Protein AF-A0A962W8U6-F1 (afdb_monomer_lite)

Foldseek 3Di:
DFALAWDWDWDWADDPDFWIFIKIKTKGWDAPLVVQLVVQLCVVCVVVVPDPCSNVVSLVVSCVVPNPVASVVVVVVNHDTDGIDMDMDRAPDPPAFGWIWGQAPQWDADNPDRAGIAHVVRDGAHIFTAARPPPPLEKAWHPKAWWFADDPDLDHPHRHLAYEWDLPDAAVPGRKTKIWMKTWIASADAQFWKFKDKAKDWPRNCRCLVVLLVVLVVVVVVQVVPVHDDDPCPPVVVSNVVSVVSNVDSDLLQDQDFDFDADPVRHGPPVRTDGHHDDPGARQWHRIGHRRDRIDMDIGMGIDHSPPDDAQIWMKMKMWIDTPNHTHGIGIHTYHD

Secondary structure (DSSP, 8-state):
---SS-EEEEEEEEETTTEEEEEEEEEEEEEHHHHHHHHHHHHHHHH-TT-TTHHHHHHHHHHHHH-HHHHHHHHTT-SPEEEEEEEEESSSSTTSPPPEEEPPTT-EE-SSSSSSEE-TTS-EE--EEEE-TT--SS-EEEEEEEEEEETTEEEE-S--SEEE----EEETTEEEEEEEEEEEEES--TTSPEEEEEEEE-TTTTHHHHHHHHHHHHHHHHHHHHTS--TT-HHHHHHHHHHHHHHT-SSTTT----B--B-TTSSB-GGG-BS----SPPPSS-SEE---SSSEEEEEEEEEEGGGS-TT-EEEEEEEEEETTEEEEEEEEEEE-

Radius of gyration: 22.55 Å; chains: 1; bounding box: 58×63×54 Å

Structure (mmCIF, N/CA/C/O backbone):
data_AF-A0A962W8U6-F1
#
_entry.id   AF-A0A962W8U6-F1
#
loop_
_atom_site.group_PDB
_atom_site.id
_atom_site.type_symbol
_atom_site.label_atom_id
_atom_site.label_alt_id
_atom_site.label_comp_id
_atom_site.label_asym_id
_atom_site.label_entity_id
_atom_site.label_seq_id
_atom_site.pdbx_PDB_ins_code
_atom_site.Cartn_x
_atom_site.Cartn_y
_atom_site.Cartn_z
_atom_site.occupancy
_atom_site.B_iso_or_equiv
_atom_site.auth_seq_id
_atom_site.auth_comp_id
_atom_site.auth_asym_id
_atom_site.auth_atom_id
_atom_site.pdbx_PDB_model_num
ATOM 1 N N . GLY A 1 1 ? 8.207 -1.231 -28.731 1.00 60.22 1 GLY A N 1
ATOM 2 C CA . GLY A 1 1 ? 9.097 -0.211 -28.141 1.00 60.22 1 GLY A CA 1
ATOM 3 C C . GLY A 1 1 ? 9.089 -0.411 -26.644 1.00 60.22 1 GLY A C 1
ATOM 4 O O . GLY A 1 1 ? 8.137 -1.026 -26.183 1.00 60.22 1 GLY A O 1
ATOM 5 N N . CYS A 1 2 ? 10.115 0.049 -25.919 1.00 64.75 2 CYS A N 1
ATOM 6 C CA . CYS A 1 2 ? 10.126 -0.084 -24.458 1.00 64.75 2 CYS A CA 1
ATOM 7 C C . CYS A 1 2 ? 8.876 0.579 -23.867 1.00 64.75 2 CYS A C 1
ATOM 9 O O . CYS A 1 2 ? 8.590 1.717 -24.259 1.00 64.75 2 CYS A O 1
ATOM 11 N N . PRO A 1 3 ? 8.124 -0.100 -22.982 1.00 64.25 3 PRO A N 1
ATOM 12 C CA . PRO A 1 3 ? 7.043 0.545 -22.256 1.00 64.25 3 PRO A CA 1
ATOM 13 C C . PRO A 1 3 ? 7.597 1.717 -21.436 1.00 64.25 3 PRO A C 1
ATOM 15 O O . PRO A 1 3 ? 8.734 1.680 -20.964 1.00 64.25 3 PRO A O 1
ATOM 18 N N . ALA A 1 4 ? 6.798 2.778 -21.312 1.00 63.03 4 ALA A N 1
ATOM 19 C CA . ALA A 1 4 ? 7.180 3.986 -20.577 1.00 63.03 4 ALA A CA 1
ATOM 20 C C . ALA A 1 4 ? 7.172 3.784 -19.051 1.00 63.03 4 ALA A C 1
ATOM 22 O O . ALA A 1 4 ? 7.754 4.585 -18.324 1.00 63.03 4 ALA A O 1
ATOM 23 N N . SER A 1 5 ? 6.514 2.723 -18.581 1.00 61.94 5 SER A N 1
ATOM 24 C CA . SER A 1 5 ? 6.373 2.348 -17.178 1.00 61.94 5 SER A CA 1
ATOM 25 C C . SER A 1 5 ? 6.348 0.825 -17.023 1.00 61.94 5 SER A C 1
ATOM 27 O O . SER A 1 5 ? 6.133 0.091 -17.991 1.00 61.94 5 SER A O 1
ATOM 29 N N . CYS A 1 6 ? 6.567 0.333 -15.803 1.00 66.1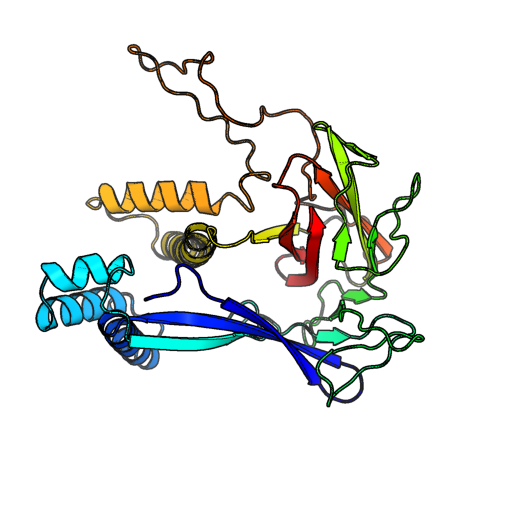9 6 CYS A N 1
ATOM 30 C CA . CYS A 1 6 ? 6.307 -1.069 -15.491 1.00 66.19 6 CYS A CA 1
ATOM 31 C C . CYS A 1 6 ? 4.801 -1.305 -15.336 1.00 66.19 6 CYS A C 1
ATOM 33 O O . CYS A 1 6 ? 4.121 -0.547 -14.642 1.00 66.19 6 CYS A O 1
ATOM 35 N N . ALA A 1 7 ? 4.291 -2.389 -15.915 1.00 68.94 7 ALA A N 1
ATOM 36 C CA . ALA A 1 7 ? 2.958 -2.884 -15.611 1.00 68.94 7 ALA A CA 1
ATOM 37 C C . ALA A 1 7 ? 2.963 -3.545 -14.228 1.00 68.94 7 ALA A C 1
ATOM 39 O O . ALA A 1 7 ? 3.830 -4.366 -13.930 1.00 68.94 7 ALA A O 1
ATOM 40 N N . ILE A 1 8 ? 1.992 -3.205 -13.383 1.00 71.19 8 ILE A N 1
ATOM 41 C CA . ILE A 1 8 ? 1.878 -3.763 -12.035 1.00 71.19 8 ILE A CA 1
ATOM 42 C C . ILE A 1 8 ? 0.691 -4.722 -12.003 1.00 71.19 8 ILE A C 1
ATOM 44 O O . ILE A 1 8 ? -0.436 -4.340 -12.310 1.00 71.19 8 ILE A O 1
ATOM 48 N N . GLY A 1 9 ? 0.951 -5.965 -11.619 1.00 74.12 9 GLY A N 1
ATOM 49 C CA . GLY A 1 9 ? -0.053 -6.967 -11.303 1.00 74.12 9 GLY A CA 1
ATOM 50 C C . GLY A 1 9 ? -0.151 -7.158 -9.796 1.00 74.12 9 GLY A C 1
ATOM 51 O O . GLY A 1 9 ? 0.854 -7.136 -9.088 1.00 74.12 9 GLY A O 1
ATOM 52 N N . VAL A 1 10 ? -1.365 -7.367 -9.298 1.00 82.62 10 VAL A N 1
ATOM 53 C CA . VAL A 1 10 ? -1.582 -7.820 -7.924 1.00 82.62 10 VAL A CA 1
ATOM 54 C C . VAL A 1 10 ? -2.306 -9.145 -7.991 1.00 82.62 10 VAL A C 1
ATOM 56 O O . VAL A 1 10 ? -3.373 -9.244 -8.593 1.00 82.62 10 VAL A O 1
ATOM 59 N N . SER A 1 11 ? -1.730 -10.151 -7.356 1.00 86.94 11 SER A N 1
ATOM 60 C CA . SER A 1 11 ? -2.364 -11.447 -7.171 1.00 86.94 11 SER A CA 1
ATOM 61 C C . SER A 1 11 ? -2.290 -11.849 -5.704 1.00 86.94 11 SER A C 1
ATOM 63 O O . SER A 1 11 ? -1.648 -11.192 -4.875 1.00 86.94 11 SER A O 1
ATOM 65 N N . TYR A 1 12 ? -3.011 -12.909 -5.363 1.00 90.31 12 TYR A N 1
ATOM 66 C CA . TYR A 1 12 ? -2.988 -13.459 -4.022 1.00 90.31 12 TYR A CA 1
ATOM 67 C C . TYR A 1 12 ? -2.840 -14.968 -4.069 1.00 90.31 12 TYR A C 1
ATOM 69 O O . TYR A 1 12 ? -3.420 -15.638 -4.917 1.00 90.31 12 TYR A O 1
ATOM 77 N N . GLU A 1 13 ? -2.119 -15.496 -3.092 1.00 90.75 13 GLU A N 1
ATOM 78 C CA . GLU A 1 13 ? -1.922 -16.925 -2.914 1.00 90.75 13 GLU A CA 1
ATOM 79 C C . GLU A 1 13 ? -2.453 -17.372 -1.555 1.00 90.75 13 GLU A C 1
ATOM 81 O O . GLU A 1 13 ? -2.282 -16.698 -0.537 1.00 90.75 13 GLU A O 1
ATOM 86 N N . CYS A 1 14 ? -3.099 -18.533 -1.511 1.00 91.62 14 CYS A N 1
ATOM 87 C CA . CYS A 1 14 ? -3.584 -19.098 -0.261 1.00 91.62 14 CYS A CA 1
ATOM 88 C C . CYS A 1 14 ? -2.442 -19.598 0.625 1.00 91.62 14 CYS A C 1
ATOM 90 O O . CYS A 1 14 ? -1.763 -20.568 0.304 1.00 91.62 14 CYS A O 1
ATOM 92 N N . MET A 1 15 ? -2.321 -19.007 1.814 1.00 89.50 15 MET A N 1
ATOM 93 C CA . MET A 1 15 ? -1.448 -19.496 2.875 1.00 89.50 15 MET A CA 1
ATOM 94 C C . MET A 1 15 ? -2.264 -20.270 3.911 1.00 89.50 15 MET A C 1
ATOM 96 O O . MET A 1 15 ? -3.077 -19.711 4.654 1.00 89.50 15 MET A O 1
ATOM 100 N N . GLY A 1 16 ? -2.069 -21.588 3.960 1.00 86.19 16 GLY A N 1
ATOM 101 C CA . GLY A 1 16 ? -2.764 -22.459 4.908 1.00 86.19 16 GLY A CA 1
ATOM 102 C C . GLY A 1 16 ? -4.293 -22.366 4.805 1.00 86.19 16 GLY A C 1
ATOM 103 O O . GLY A 1 16 ? -4.856 -22.198 3.721 1.00 86.19 16 GLY A O 1
ATOM 104 N N . ALA A 1 17 ? -4.990 -22.477 5.938 1.00 83.44 17 ALA A N 1
ATOM 105 C CA . ALA A 1 17 ? -6.453 -22.583 5.963 1.00 83.44 17 ALA A CA 1
ATOM 106 C C . ALA A 1 17 ? -7.202 -21.239 5.900 1.00 83.44 17 ALA A C 1
ATOM 108 O O . ALA A 1 17 ? -8.352 -21.218 5.469 1.00 83.44 17 ALA A O 1
ATOM 109 N N . SER A 1 18 ? -6.584 -20.131 6.319 1.00 83.56 18 SER A N 1
ATOM 110 C CA . SER A 1 18 ? -7.309 -18.869 6.549 1.00 83.56 18 SER A CA 1
ATOM 111 C C . SER A 1 18 ? -6.620 -17.611 6.032 1.00 83.56 18 SER A C 1
ATOM 113 O O . SER A 1 18 ? -7.256 -16.560 6.016 1.00 83.56 18 SER A O 1
ATOM 115 N N . GLN A 1 19 ? -5.354 -17.691 5.620 1.00 91.69 19 GLN A N 1
ATOM 116 C CA . GLN A 1 19 ? -4.576 -16.521 5.229 1.00 91.69 19 GLN A CA 1
ATOM 117 C C . GLN A 1 19 ? -4.346 -16.474 3.720 1.00 91.69 19 GLN A C 1
ATOM 119 O O . GLN A 1 19 ? -4.449 -17.472 3.001 1.00 91.69 19 GLN A O 1
ATOM 124 N N . LEU A 1 20 ? -4.070 -15.273 3.248 1.00 92.62 20 LEU A N 1
ATOM 125 C CA . LEU A 1 20 ? -3.690 -14.945 1.891 1.00 92.62 20 LEU A CA 1
ATOM 126 C C . LEU A 1 20 ? -2.348 -14.221 1.943 1.00 92.62 20 LEU A C 1
ATOM 128 O O . LEU A 1 20 ? -2.090 -13.429 2.849 1.00 92.62 20 LEU A O 1
ATOM 132 N N . ARG A 1 21 ? -1.507 -14.490 0.959 1.00 90.19 21 ARG A N 1
ATOM 133 C CA . ARG A 1 21 ? -0.291 -13.744 0.668 1.00 90.19 21 ARG A CA 1
ATOM 134 C C . ARG A 1 21 ? -0.568 -12.847 -0.515 1.00 90.19 21 ARG A C 1
ATOM 136 O O . ARG A 1 21 ? -1.046 -13.343 -1.527 1.00 90.19 21 ARG A O 1
ATOM 143 N N . ARG A 1 22 ? -0.281 -11.556 -0.390 1.00 89.00 22 ARG A N 1
ATOM 144 C CA . ARG A 1 22 ? -0.356 -10.623 -1.513 1.00 89.00 22 ARG A CA 1
ATOM 145 C C . ARG A 1 22 ? 0.958 -10.664 -2.285 1.00 89.00 22 ARG A C 1
ATOM 147 O O . ARG A 1 22 ? 2.019 -10.582 -1.674 1.00 89.00 22 ARG A O 1
ATOM 154 N N . ILE A 1 23 ? 0.869 -10.784 -3.602 1.00 83.31 23 ILE A N 1
ATOM 155 C CA . ILE A 1 23 ? 2.011 -10.793 -4.512 1.00 83.31 23 ILE A CA 1
ATOM 156 C C . ILE A 1 23 ? 1.887 -9.561 -5.405 1.00 83.31 23 ILE A C 1
ATOM 158 O O . ILE A 1 23 ? 0.871 -9.365 -6.074 1.00 83.31 23 ILE A O 1
ATOM 162 N N . GLU A 1 24 ? 2.910 -8.714 -5.386 1.00 79.69 24 GLU A N 1
ATOM 163 C CA . GLU A 1 24 ? 3.055 -7.606 -6.325 1.00 79.69 24 GLU A CA 1
ATOM 164 C C . GLU A 1 24 ? 3.994 -8.016 -7.445 1.00 79.69 24 GLU A C 1
ATOM 166 O O . GLU A 1 24 ? 5.183 -8.210 -7.206 1.00 79.69 24 GLU A O 1
ATOM 171 N N . ALA A 1 25 ? 3.466 -8.124 -8.657 1.00 74.38 25 ALA A N 1
ATOM 172 C CA . ALA A 1 25 ? 4.248 -8.378 -9.851 1.00 74.38 25 ALA A CA 1
ATOM 173 C C . ALA A 1 25 ? 4.540 -7.054 -10.566 1.00 74.38 25 ALA A C 1
ATOM 175 O O . ALA A 1 25 ? 3.615 -6.326 -10.912 1.00 74.38 25 ALA A O 1
ATOM 176 N N . PHE A 1 26 ? 5.805 -6.748 -10.830 1.00 74.62 26 PHE A N 1
ATOM 177 C CA . PHE A 1 26 ? 6.236 -5.605 -11.632 1.00 74.62 26 PHE A CA 1
ATOM 178 C C . PHE A 1 26 ? 6.823 -6.126 -12.934 1.00 74.62 26 PHE A C 1
ATOM 180 O O . PHE A 1 26 ? 7.890 -6.730 -12.931 1.00 74.62 26 PHE A O 1
ATOM 187 N N . THR A 1 27 ? 6.121 -5.908 -14.039 1.00 74.88 27 THR A N 1
ATOM 188 C CA . THR A 1 27 ? 6.573 -6.275 -15.381 1.00 74.88 27 THR A CA 1
ATOM 189 C C . THR A 1 27 ? 7.128 -5.042 -16.073 1.00 74.88 27 THR A C 1
ATOM 191 O O . THR A 1 27 ? 6.381 -4.146 -16.458 1.00 74.88 27 THR A O 1
ATOM 194 N N . CYS A 1 28 ? 8.447 -4.973 -16.187 1.00 75.50 28 CYS A N 1
ATOM 195 C CA . CYS A 1 28 ? 9.172 -3.816 -16.693 1.00 75.50 28 CYS A CA 1
ATOM 196 C C . CYS A 1 28 ? 9.800 -4.119 -18.051 1.00 75.50 28 CYS A C 1
ATOM 198 O O . CYS A 1 28 ? 10.287 -5.226 -18.285 1.00 75.50 28 CYS A O 1
ATOM 200 N N . GLY A 1 29 ? 9.852 -3.115 -18.926 1.00 76.62 29 GLY A N 1
ATOM 201 C CA . GLY A 1 29 ? 10.661 -3.189 -20.137 1.00 76.62 29 GLY A CA 1
ATOM 202 C C . GLY A 1 29 ? 12.148 -3.261 -19.806 1.00 76.62 29 GLY A C 1
ATOM 203 O O . GLY A 1 29 ? 12.627 -2.552 -18.923 1.00 76.62 29 GLY A O 1
ATOM 204 N N . THR A 1 30 ? 12.883 -4.098 -20.529 1.00 78.38 30 THR A N 1
ATOM 205 C CA . THR A 1 30 ? 14.321 -4.274 -20.337 1.00 78.38 30 THR A CA 1
ATOM 206 C C . THR A 1 30 ? 15.122 -3.765 -21.524 1.00 78.38 30 THR A C 1
ATOM 208 O O . THR A 1 30 ? 14.652 -3.704 -22.666 1.00 78.38 30 THR A O 1
ATOM 211 N N . HIS A 1 31 ? 16.373 -3.429 -21.226 1.00 81.25 31 HIS A N 1
ATOM 212 C CA . HIS A 1 31 ? 17.394 -3.085 -22.200 1.00 81.25 31 HIS A CA 1
ATOM 213 C C . HIS A 1 31 ? 18.621 -3.954 -21.955 1.00 81.25 31 HIS A C 1
ATOM 215 O O . HIS A 1 31 ? 19.004 -4.186 -20.807 1.00 81.25 31 HIS A O 1
ATOM 221 N N . HIS A 1 32 ? 19.277 -4.377 -23.031 1.00 80.38 32 HIS A N 1
ATOM 222 C CA . HIS A 1 32 ? 20.347 -5.371 -22.953 1.00 80.38 32 HIS A CA 1
ATOM 223 C C . HIS A 1 32 ? 21.486 -4.954 -22.025 1.00 80.38 32 HIS A C 1
ATOM 225 O O . HIS A 1 32 ? 21.896 -5.736 -21.174 1.00 80.38 32 HIS A O 1
ATOM 231 N N . GLY A 1 33 ? 21.958 -3.712 -22.147 1.00 76.38 33 GLY A N 1
ATOM 232 C CA . GLY A 1 33 ? 23.047 -3.227 -21.304 1.00 76.38 33 GLY A CA 1
ATOM 233 C C . GLY A 1 33 ? 22.661 -2.974 -19.852 1.00 76.38 33 GLY A C 1
ATOM 234 O O . GLY A 1 33 ? 23.527 -3.090 -18.999 1.00 76.38 33 GLY A O 1
ATOM 235 N N . CYS A 1 34 ? 21.390 -2.675 -19.558 1.00 75.00 34 CYS A N 1
ATOM 236 C CA . CYS A 1 34 ? 20.917 -2.594 -18.173 1.00 75.00 34 CYS A CA 1
ATOM 237 C C . CYS A 1 34 ? 20.939 -3.981 -17.530 1.00 75.00 34 CYS A C 1
ATOM 239 O O . CYS A 1 34 ? 21.478 -4.126 -16.448 1.00 75.00 34 CYS A O 1
ATOM 241 N N . ARG A 1 35 ? 20.477 -5.023 -18.236 1.00 78.56 35 ARG A N 1
ATOM 242 C CA . ARG A 1 35 ? 20.542 -6.390 -17.698 1.00 78.56 35 ARG A CA 1
ATOM 243 C C . ARG A 1 35 ? 21.964 -6.860 -17.443 1.00 78.56 35 ARG A C 1
ATOM 245 O O . ARG A 1 35 ? 22.221 -7.452 -16.412 1.00 78.56 35 ARG A O 1
ATOM 252 N N . GLU A 1 36 ? 22.895 -6.594 -18.356 1.00 82.25 36 GLU A N 1
ATOM 253 C CA . GLU A 1 36 ? 24.292 -6.975 -18.119 1.00 82.25 36 GLU A CA 1
ATOM 254 C C . GLU A 1 36 ? 24.933 -6.208 -16.956 1.00 82.25 36 GLU A C 1
ATOM 256 O O . GLU A 1 36 ? 25.816 -6.733 -16.276 1.00 82.25 36 GLU A O 1
ATOM 261 N N . HIS A 1 37 ? 24.508 -4.961 -16.745 1.00 80.31 37 HIS A N 1
ATOM 262 C CA . HIS A 1 37 ? 24.920 -4.156 -15.601 1.00 80.31 37 HIS A CA 1
ATOM 263 C C . HIS A 1 37 ? 24.365 -4.724 -14.292 1.00 80.31 37 HIS A C 1
ATOM 265 O O . HIS A 1 37 ? 25.136 -4.962 -13.364 1.00 80.31 37 HIS A O 1
ATOM 271 N N . ASP A 1 38 ? 23.067 -5.024 -14.266 1.00 77.56 38 ASP A N 1
ATOM 272 C CA . ASP A 1 38 ? 22.379 -5.637 -13.131 1.00 77.56 38 ASP A CA 1
ATOM 273 C C . ASP A 1 38 ? 22.964 -7.028 -12.823 1.00 77.56 38 ASP A C 1
ATOM 275 O O . ASP A 1 38 ? 23.306 -7.308 -11.680 1.00 77.56 38 ASP A O 1
ATOM 279 N N . ASP A 1 39 ? 23.220 -7.864 -13.837 1.00 81.12 39 ASP A N 1
ATOM 280 C CA . ASP A 1 39 ? 23.875 -9.172 -13.684 1.00 81.12 39 ASP A CA 1
ATOM 281 C C . ASP A 1 39 ? 25.280 -9.031 -13.069 1.00 81.12 39 ASP A C 1
ATOM 283 O O . ASP A 1 39 ? 25.710 -9.867 -12.267 1.00 81.12 39 ASP A O 1
ATOM 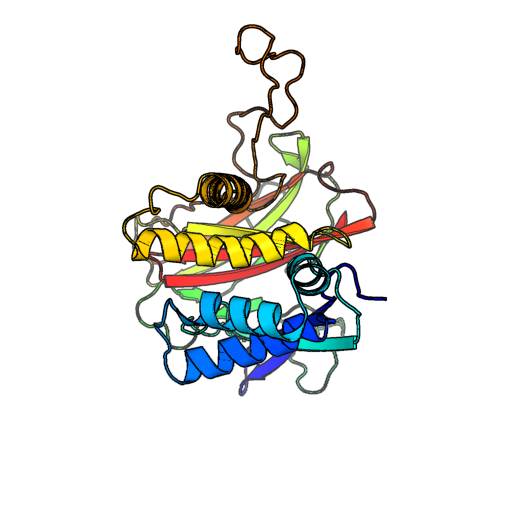287 N N . CYS A 1 40 ? 26.035 -7.993 -13.447 1.00 81.44 40 CYS A N 1
ATOM 288 C CA . CYS A 1 40 ? 27.326 -7.697 -12.828 1.00 81.44 40 CYS A CA 1
ATOM 289 C C . CYS A 1 40 ? 27.156 -7.311 -11.355 1.00 81.44 40 CYS A C 1
ATOM 291 O O . CYS A 1 40 ? 27.876 -7.837 -10.500 1.00 81.44 40 CYS A O 1
ATOM 293 N N . LEU A 1 41 ? 26.201 -6.423 -11.059 1.00 74.12 41 LEU A N 1
ATOM 294 C CA . LEU A 1 41 ? 25.907 -5.959 -9.707 1.00 74.12 41 LEU A CA 1
ATOM 295 C C . LEU A 1 41 ? 25.492 -7.115 -8.805 1.00 74.12 41 LEU A C 1
ATOM 297 O O . LEU A 1 41 ? 26.096 -7.302 -7.748 1.00 74.12 41 LEU A O 1
ATOM 301 N N . ASP A 1 42 ? 24.539 -7.927 -9.252 1.00 74.94 42 ASP A N 1
ATOM 302 C CA . ASP A 1 42 ? 24.041 -9.094 -8.534 1.00 74.94 42 ASP A CA 1
ATOM 303 C C . ASP A 1 42 ? 25.175 -10.076 -8.252 1.00 74.94 42 ASP A C 1
ATOM 305 O O . ASP A 1 42 ? 25.384 -10.472 -7.107 1.00 74.94 42 ASP A O 1
ATOM 309 N N . ASN A 1 43 ? 25.988 -10.420 -9.256 1.00 84.06 43 ASN A N 1
ATOM 310 C CA . ASN A 1 43 ? 27.136 -11.306 -9.053 1.00 84.06 43 ASN A CA 1
ATOM 311 C C . ASN A 1 43 ? 28.177 -10.711 -8.094 1.00 84.06 43 ASN A C 1
ATOM 313 O O . ASN A 1 43 ? 28.763 -11.436 -7.283 1.00 84.06 43 ASN A O 1
ATOM 317 N N . CYS A 1 44 ? 28.430 -9.405 -8.166 1.00 79.38 44 CYS A N 1
ATOM 318 C CA . CYS A 1 44 ? 29.384 -8.744 -7.287 1.00 79.38 44 CYS A CA 1
ATOM 319 C C . CYS A 1 44 ? 28.891 -8.726 -5.835 1.00 79.38 44 CYS A C 1
ATOM 321 O O . CYS A 1 44 ? 29.644 -9.109 -4.933 1.00 79.38 44 CYS A O 1
ATOM 323 N N . LEU A 1 45 ? 27.626 -8.354 -5.617 1.00 76.50 45 LEU A N 1
ATOM 324 C CA . LEU A 1 45 ? 26.991 -8.253 -4.302 1.00 76.50 45 LEU A CA 1
ATOM 325 C C . LEU A 1 45 ? 26.696 -9.624 -3.688 1.00 76.50 45 LEU A C 1
ATOM 327 O O . LEU A 1 45 ? 26.841 -9.784 -2.481 1.00 76.50 45 LEU A O 1
ATOM 331 N N . LEU A 1 46 ? 26.392 -10.648 -4.488 1.00 75.69 46 LEU A N 1
ATOM 332 C CA . LEU A 1 46 ? 26.286 -12.032 -4.006 1.00 75.69 46 LEU A CA 1
ATOM 333 C C . LEU A 1 46 ? 27.579 -12.500 -3.330 1.00 75.69 46 LEU A C 1
ATOM 335 O O . LEU A 1 46 ? 27.538 -13.215 -2.330 1.00 75.69 46 LEU A O 1
ATOM 339 N N . ASN A 1 47 ? 28.729 -12.085 -3.865 1.00 81.56 47 ASN A N 1
ATOM 340 C CA . ASN A 1 47 ? 30.036 -12.429 -3.312 1.00 81.56 47 ASN A CA 1
ATOM 341 C C . ASN A 1 47 ? 30.533 -11.406 -2.275 1.00 81.56 47 ASN A C 1
ATOM 343 O O . ASN A 1 47 ? 31.382 -11.741 -1.450 1.00 81.56 47 ASN A O 1
ATOM 347 N N . ASN A 1 48 ? 30.020 -10.171 -2.310 1.00 80.62 48 ASN A N 1
ATOM 348 C CA . ASN A 1 48 ? 30.457 -9.054 -1.471 1.00 80.62 48 ASN A CA 1
ATOM 349 C C . ASN A 1 48 ? 29.263 -8.151 -1.081 1.00 80.62 48 ASN A C 1
ATOM 351 O O . ASN A 1 48 ? 29.166 -7.023 -1.566 1.00 80.62 48 ASN A O 1
ATOM 355 N N . PRO A 1 49 ? 28.359 -8.605 -0.197 1.00 67.94 49 PRO A N 1
ATOM 356 C CA . PRO A 1 49 ? 27.056 -7.962 0.023 1.00 67.94 49 PRO A CA 1
ATOM 357 C C . PRO A 1 49 ? 27.118 -6.538 0.589 1.00 67.94 49 PRO A C 1
ATOM 359 O O . PRO A 1 49 ? 26.164 -5.782 0.448 1.00 67.94 49 PRO A O 1
ATOM 362 N N . GLU A 1 50 ? 28.240 -6.146 1.194 1.00 75.12 50 GLU A N 1
ATOM 363 C CA . GLU A 1 50 ? 28.459 -4.791 1.724 1.00 75.12 50 GLU A CA 1
ATOM 364 C C . GLU A 1 50 ? 29.428 -3.957 0.862 1.00 75.12 50 GLU A C 1
ATOM 366 O O . GLU A 1 50 ? 29.847 -2.865 1.257 1.00 75.12 50 GLU A O 1
ATOM 371 N N . SER A 1 51 ? 29.831 -4.466 -0.309 1.00 65.19 51 SER A N 1
ATOM 372 C CA . SER A 1 51 ? 30.818 -3.800 -1.158 1.00 65.19 51 SER A CA 1
ATOM 373 C C . SER A 1 51 ? 30.247 -2.548 -1.806 1.00 65.19 51 SER A C 1
ATOM 375 O O . SER A 1 51 ? 29.321 -2.586 -2.615 1.00 65.19 51 SER A O 1
ATOM 377 N N . ARG A 1 52 ? 30.890 -1.421 -1.503 1.00 70.81 52 ARG A N 1
ATOM 378 C CA . ARG A 1 52 ? 30.612 -0.120 -2.125 1.00 70.81 52 ARG A CA 1
ATOM 379 C C . ARG A 1 52 ? 31.248 0.019 -3.510 1.00 70.81 52 ARG A C 1
ATOM 381 O O . ARG A 1 52 ? 30.927 0.963 -4.227 1.00 70.81 52 ARG A O 1
ATOM 388 N N . ASP A 1 53 ? 32.110 -0.923 -3.886 1.00 75.62 53 ASP A N 1
ATOM 389 C CA . ASP A 1 53 ? 32.862 -0.889 -5.140 1.00 75.62 53 ASP A CA 1
ATOM 390 C C . ASP A 1 53 ? 32.147 -1.627 -6.280 1.00 75.62 53 ASP A C 1
ATOM 392 O O . ASP A 1 53 ? 32.528 -1.461 -7.436 1.00 75.62 53 ASP A O 1
ATOM 396 N N . CYS A 1 54 ? 31.096 -2.406 -5.990 1.00 66.06 54 CYS A N 1
ATOM 397 C CA . CYS A 1 54 ? 30.364 -3.149 -7.019 1.00 66.06 54 CYS A CA 1
ATOM 398 C C . CYS A 1 54 ? 29.757 -2.224 -8.081 1.00 66.06 54 CYS A C 1
ATOM 400 O O . CYS A 1 54 ? 29.928 -2.461 -9.273 1.00 66.06 54 CYS A O 1
ATOM 402 N N . GLN A 1 55 ? 29.129 -1.124 -7.656 1.00 72.88 55 GLN A N 1
ATOM 403 C CA . GLN A 1 55 ? 28.530 -0.144 -8.563 1.00 72.88 55 GLN A CA 1
ATOM 404 C C . GLN A 1 55 ? 29.540 0.459 -9.555 1.00 72.88 55 GLN A C 1
ATOM 406 O O . GLN A 1 55 ? 29.367 0.256 -10.758 1.00 72.88 55 GLN A O 1
ATOM 411 N N . PRO A 1 56 ? 30.625 1.131 -9.114 1.00 67.44 56 PRO A N 1
ATOM 412 C CA . PRO A 1 56 ? 31.577 1.725 -10.048 1.00 67.44 56 PRO A CA 1
ATOM 413 C C . PRO A 1 56 ? 32.309 0.686 -10.910 1.00 67.44 56 PRO A C 1
ATOM 415 O O . PRO A 1 56 ? 32.684 0.996 -12.039 1.00 67.44 56 PRO A O 1
ATOM 418 N N . GLN A 1 57 ? 32.509 -0.545 -10.421 1.00 73.38 57 GLN A N 1
ATOM 419 C CA . GLN A 1 57 ? 33.102 -1.624 -11.219 1.00 73.38 57 GLN A CA 1
ATOM 420 C C . GLN A 1 57 ? 32.189 -2.049 -12.373 1.00 73.38 57 GLN A C 1
ATOM 422 O O . GLN A 1 57 ? 32.652 -2.165 -13.509 1.00 73.38 57 GLN A O 1
ATOM 427 N N . CYS A 1 58 ? 30.897 -2.233 -12.104 1.00 72.56 58 CYS A N 1
ATOM 428 C CA . CYS A 1 58 ? 29.925 -2.604 -13.127 1.00 72.56 58 CYS A CA 1
ATOM 429 C C . CYS A 1 58 ? 29.660 -1.454 -14.107 1.00 72.56 58 CYS A C 1
ATOM 431 O O . CYS A 1 58 ? 29.604 -1.687 -15.317 1.00 72.56 58 CYS A O 1
ATOM 433 N N . ASP A 1 59 ? 29.610 -0.206 -13.625 1.00 71.75 59 ASP A N 1
ATOM 434 C CA . ASP A 1 59 ? 29.556 0.984 -14.485 1.00 71.75 59 ASP A CA 1
ATOM 435 C C . ASP A 1 59 ? 30.749 1.003 -15.457 1.00 71.75 59 ASP A C 1
ATOM 437 O O . ASP A 1 59 ? 30.578 1.155 -16.669 1.00 71.75 59 ASP A O 1
ATOM 441 N N . ALA A 1 60 ? 31.968 0.788 -14.945 1.00 73.56 60 ALA A N 1
ATOM 442 C CA . ALA A 1 60 ? 33.183 0.749 -15.754 1.00 73.56 60 ALA A CA 1
ATOM 443 C C . ALA A 1 60 ? 33.175 -0.401 -16.773 1.00 73.56 60 ALA A C 1
ATOM 445 O O . ALA A 1 60 ? 33.592 -0.202 -17.913 1.00 73.56 60 ALA A O 1
ATOM 44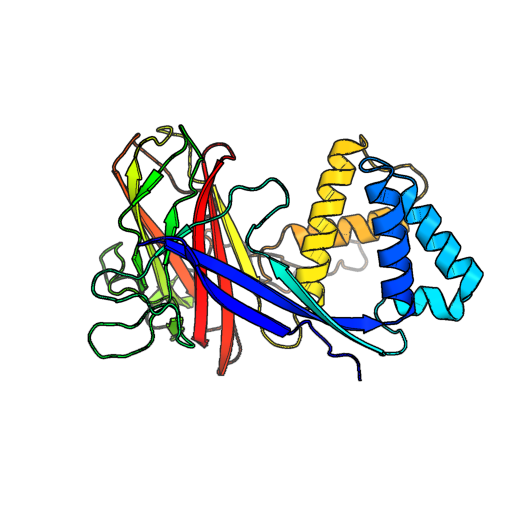6 N N . GLN A 1 61 ? 32.667 -1.579 -16.403 1.00 78.00 61 GLN A N 1
ATOM 447 C CA . GLN A 1 61 ? 32.570 -2.728 -17.304 1.00 78.00 61 GLN A CA 1
ATOM 448 C C . GLN A 1 61 ? 31.622 -2.459 -18.481 1.00 78.00 61 GLN A C 1
ATOM 450 O O . GLN A 1 61 ? 31.946 -2.776 -19.628 1.00 78.00 61 GLN A O 1
ATOM 455 N N . VAL A 1 62 ? 30.465 -1.847 -18.222 1.00 74.00 62 VAL A N 1
ATOM 456 C CA . VAL A 1 62 ? 29.513 -1.462 -19.276 1.00 74.00 62 VAL A CA 1
ATOM 457 C C . VAL A 1 62 ? 30.114 -0.384 -20.176 1.00 74.00 62 VAL A C 1
ATOM 459 O O . VAL A 1 62 ? 29.994 -0.464 -21.402 1.00 74.00 62 VAL A O 1
ATOM 462 N N . MET A 1 63 ? 30.805 0.596 -19.589 1.00 74.38 63 MET A N 1
ATOM 463 C CA . MET A 1 63 ? 31.492 1.657 -20.331 1.00 74.38 63 MET A CA 1
ATOM 464 C C . MET A 1 63 ? 32.609 1.113 -21.227 1.00 74.38 63 MET A C 1
ATOM 466 O O . MET A 1 63 ? 32.702 1.528 -22.381 1.00 74.38 63 MET A O 1
ATOM 470 N N . ASP A 1 64 ? 33.415 0.166 -20.741 1.00 76.69 64 ASP A N 1
ATOM 471 C CA . ASP A 1 64 ? 34.477 -0.488 -21.518 1.00 76.69 64 ASP A CA 1
ATOM 472 C C . ASP A 1 64 ? 33.900 -1.317 -22.676 1.00 76.69 64 ASP A C 1
ATOM 474 O O . ASP A 1 64 ? 34.364 -1.238 -23.815 1.00 76.69 64 ASP A O 1
ATOM 478 N N . LYS A 1 65 ? 32.815 -2.057 -22.418 1.00 84.12 65 LYS A N 1
ATOM 479 C CA . LYS A 1 65 ? 32.201 -2.945 -23.411 1.00 84.12 65 LYS A CA 1
ATOM 480 C C . LYS A 1 65 ? 31.447 -2.203 -24.515 1.00 84.12 65 LYS A C 1
ATOM 482 O O . LYS A 1 65 ? 31.500 -2.611 -25.678 1.00 84.12 65 LYS A O 1
ATOM 487 N N . TYR A 1 66 ? 30.711 -1.146 -24.173 1.00 79.75 66 TYR A N 1
ATOM 488 C CA . TYR A 1 66 ? 29.775 -0.492 -25.097 1.00 79.75 66 TYR A CA 1
ATOM 489 C C . TYR A 1 66 ? 30.179 0.922 -25.512 1.00 79.75 66 TYR A C 1
ATOM 491 O O . TYR A 1 66 ? 29.667 1.425 -26.519 1.00 79.75 66 TYR A O 1
ATOM 499 N N . GLY A 1 67 ? 31.105 1.542 -24.783 1.00 76.12 67 GLY A N 1
ATOM 500 C CA . GLY A 1 67 ? 31.487 2.935 -24.954 1.00 76.12 67 GLY A CA 1
ATOM 501 C C . GLY A 1 67 ? 30.477 3.913 -24.347 1.00 76.12 67 GLY A C 1
ATOM 502 O O . GLY A 1 67 ? 29.292 3.611 -24.179 1.00 76.12 67 GLY A O 1
ATOM 503 N N . PHE A 1 68 ? 30.960 5.126 -24.071 1.00 70.56 68 PHE A N 1
ATOM 504 C CA . PHE A 1 68 ? 30.195 6.217 -23.455 1.00 70.56 68 PHE A CA 1
ATOM 505 C C . PHE A 1 68 ? 28.875 6.513 -24.189 1.00 70.56 68 PHE A C 1
ATOM 507 O O . PHE A 1 68 ? 27.813 6.568 -23.573 1.00 70.56 68 PHE A O 1
ATOM 514 N N . ASP A 1 69 ? 28.925 6.612 -25.523 1.00 71.25 69 ASP A N 1
ATOM 515 C CA . ASP A 1 69 ? 27.779 6.986 -26.366 1.00 71.25 69 ASP A CA 1
ATOM 516 C C . ASP A 1 69 ? 26.592 6.022 -26.259 1.00 71.25 69 ASP A C 1
ATOM 518 O O . ASP A 1 69 ? 25.453 6.404 -26.530 1.00 71.25 69 ASP A O 1
ATOM 522 N N . LYS A 1 70 ? 26.847 4.765 -25.883 1.00 70.88 70 LYS A N 1
ATOM 523 C CA . LYS A 1 70 ? 25.804 3.755 -25.688 1.00 70.88 70 LYS A CA 1
ATOM 524 C C . LYS A 1 70 ? 25.452 3.599 -24.217 1.00 70.88 70 LYS A C 1
ATOM 526 O O . LYS A 1 70 ? 24.274 3.589 -23.892 1.00 70.88 70 LYS A O 1
ATOM 531 N N . ALA A 1 71 ? 26.443 3.540 -23.333 1.00 64.50 71 ALA A N 1
ATOM 532 C CA . ALA A 1 71 ? 26.221 3.321 -21.910 1.00 64.50 71 ALA A CA 1
ATOM 533 C C . ALA A 1 71 ? 25.441 4.471 -21.241 1.00 64.50 71 ALA A C 1
ATOM 535 O O . ALA A 1 71 ? 24.496 4.217 -20.497 1.00 64.50 71 ALA A O 1
ATOM 536 N N . THR A 1 72 ? 25.752 5.736 -21.550 1.00 64.00 72 THR A N 1
ATOM 537 C CA . THR A 1 72 ? 25.093 6.886 -20.904 1.00 64.00 72 THR A CA 1
ATOM 538 C C . THR A 1 72 ? 23.591 6.985 -21.214 1.00 64.00 72 THR A C 1
ATOM 540 O O . THR A 1 72 ? 22.808 7.156 -20.279 1.00 64.00 72 THR A O 1
ATOM 543 N N . PRO A 1 73 ? 23.120 6.837 -22.469 1.00 61.19 73 PRO A N 1
ATOM 544 C CA . PRO A 1 73 ? 21.684 6.756 -22.734 1.00 61.19 73 PRO A CA 1
ATOM 545 C C . PRO A 1 73 ? 21.001 5.560 -22.062 1.00 61.19 73 PRO A C 1
ATOM 547 O O . PRO A 1 73 ? 19.831 5.661 -21.700 1.00 61.19 73 PRO A O 1
ATOM 550 N N . TRP A 1 74 ? 21.700 4.436 -21.890 1.00 66.62 74 TRP A N 1
ATOM 551 C CA . TRP A 1 74 ? 21.130 3.227 -21.288 1.00 66.62 74 TRP A CA 1
ATOM 552 C C . TRP A 1 74 ? 20.893 3.391 -19.788 1.00 66.62 74 TRP A C 1
ATOM 554 O O . TRP A 1 74 ? 19.835 2.986 -19.318 1.00 66.62 74 TRP A O 1
ATOM 564 N N . LEU A 1 75 ? 21.782 4.097 -19.077 1.00 55.38 75 LEU A N 1
ATOM 565 C CA . LEU A 1 75 ? 21.555 4.527 -17.686 1.00 55.38 75 LEU A CA 1
ATOM 566 C C . LEU A 1 75 ? 20.270 5.354 -17.525 1.00 55.38 75 LEU A C 1
ATOM 568 O O . LEU A 1 75 ? 19.653 5.358 -16.468 1.00 55.38 75 LEU A O 1
ATOM 572 N N . LEU A 1 76 ? 19.852 6.046 -18.587 1.00 59.94 76 LEU A N 1
ATOM 573 C CA . LEU A 1 76 ? 18.619 6.835 -18.629 1.00 59.94 76 LEU A CA 1
ATOM 574 C C . LEU A 1 76 ? 17.435 6.060 -19.234 1.00 59.94 76 LEU A C 1
ATOM 576 O O . LEU A 1 76 ? 16.449 6.675 -19.640 1.00 59.94 76 LEU A O 1
ATOM 580 N N . GLY A 1 77 ? 17.543 4.734 -19.368 1.00 63.41 77 GLY A N 1
ATOM 581 C CA . GLY A 1 77 ? 16.489 3.875 -19.912 1.00 63.41 77 GLY A CA 1
ATOM 582 C C . GLY A 1 77 ? 16.251 4.030 -21.418 1.00 63.41 77 GLY A C 1
ATOM 583 O O . GLY A 1 77 ? 15.193 3.657 -21.911 1.00 63.41 77 GLY A O 1
ATOM 584 N N . LYS A 1 78 ? 17.205 4.589 -22.175 1.00 69.25 78 LYS A N 1
ATOM 585 C CA . LYS A 1 78 ? 17.091 4.820 -23.633 1.00 69.25 78 LYS A CA 1
ATOM 586 C C . LYS A 1 78 ? 17.852 3.785 -24.462 1.00 69.25 78 LYS A C 1
ATOM 588 O O . LYS A 1 78 ? 18.322 4.086 -25.562 1.00 69.25 78 LYS A O 1
ATOM 593 N N . GLY A 1 79 ? 18.044 2.588 -23.916 1.00 73.00 79 GLY A N 1
ATOM 594 C CA . GLY A 1 79 ? 18.725 1.509 -24.618 1.00 73.00 79 GLY A CA 1
ATOM 595 C C . GLY A 1 79 ? 17.880 0.827 -25.684 1.00 73.00 79 GLY A C 1
ATOM 596 O O . GLY A 1 79 ? 16.698 1.125 -25.845 1.00 73.00 79 GLY A O 1
ATOM 597 N N . PRO A 1 80 ? 18.474 -0.089 -26.465 1.00 80.94 80 PRO A N 1
ATOM 598 C CA . PRO A 1 80 ? 17.704 -0.941 -27.352 1.00 80.94 80 PRO A CA 1
ATOM 599 C C . PRO A 1 80 ? 16.822 -1.864 -26.509 1.00 80.94 80 PRO A C 1
ATOM 601 O O . PRO A 1 80 ? 17.325 -2.669 -25.723 1.00 80.94 80 PRO A O 1
ATOM 604 N N . TYR A 1 81 ? 15.509 -1.698 -26.655 1.00 83.81 81 TYR A N 1
ATOM 605 C CA . TYR A 1 81 ? 14.516 -2.542 -26.001 1.00 83.81 81 TYR A CA 1
ATOM 606 C C . TYR A 1 81 ? 14.663 -3.984 -26.471 1.00 83.81 81 TYR A C 1
ATOM 608 O O . TYR A 1 81 ? 14.744 -4.230 -27.678 1.00 83.81 81 TYR A O 1
ATOM 616 N N . ASP A 1 82 ? 14.668 -4.923 -25.536 1.00 84.81 82 ASP A N 1
ATOM 617 C CA . ASP A 1 82 ? 14.943 -6.324 -25.844 1.00 84.81 82 ASP A CA 1
ATOM 618 C C . ASP A 1 82 ? 14.039 -7.330 -25.121 1.00 84.81 82 ASP A C 1
ATOM 620 O O . ASP A 1 82 ? 14.233 -8.536 -25.281 1.00 84.81 82 ASP A O 1
ATOM 624 N N . GLY A 1 83 ? 13.043 -6.858 -24.370 1.00 85.50 83 GLY A N 1
ATOM 625 C CA . GLY A 1 83 ? 12.043 -7.714 -23.742 1.00 85.50 83 GLY A CA 1
ATOM 626 C C . GLY A 1 83 ? 11.402 -7.096 -22.510 1.00 85.50 83 GLY A C 1
ATOM 627 O O . GLY A 1 83 ? 11.536 -5.905 -22.244 1.00 85.50 83 GLY A O 1
ATOM 628 N N . GLU A 1 84 ? 10.694 -7.932 -21.762 1.00 85.00 84 GLU A N 1
ATOM 629 C CA . GLU A 1 84 ? 10.130 -7.591 -20.460 1.00 85.00 84 GLU A CA 1
ATOM 630 C C . GLU A 1 84 ? 10.619 -8.601 -19.425 1.00 85.00 84 GLU A C 1
ATOM 632 O O . GLU A 1 84 ? 10.874 -9.764 -19.750 1.00 85.00 84 GLU A O 1
ATOM 637 N N . ILE A 1 85 ? 10.749 -8.151 -18.183 1.00 76.06 85 ILE A N 1
ATOM 638 C CA . ILE A 1 85 ? 11.040 -8.994 -17.025 1.00 76.06 85 ILE A CA 1
ATOM 639 C C . ILE A 1 85 ? 9.992 -8.730 -15.951 1.00 76.06 85 ILE A C 1
ATOM 641 O O . ILE A 1 85 ? 9.563 -7.590 -15.774 1.00 76.06 85 ILE A O 1
ATOM 645 N N . THR A 1 86 ? 9.590 -9.781 -15.242 1.00 77.25 86 THR A N 1
ATOM 646 C CA . THR A 1 86 ? 8.632 -9.691 -14.141 1.00 77.25 86 THR A CA 1
ATOM 647 C C . THR A 1 86 ? 9.334 -9.970 -12.820 1.00 77.25 86 THR A C 1
ATOM 649 O O . THR A 1 86 ? 9.955 -11.018 -12.655 1.00 77.25 86 THR A O 1
ATOM 652 N N . PHE A 1 87 ? 9.201 -9.042 -11.876 1.00 73.81 87 PHE A N 1
ATOM 653 C CA . PHE A 1 87 ? 9.659 -9.187 -10.498 1.00 73.81 87 PHE A CA 1
ATOM 654 C C . PHE A 1 87 ? 8.461 -9.354 -9.576 1.00 73.81 87 PHE A C 1
ATOM 656 O O . PHE A 1 87 ? 7.543 -8.539 -9.614 1.00 73.81 87 PHE A O 1
ATOM 663 N N . GLU A 1 88 ? 8.473 -10.383 -8.736 1.00 74.69 88 GLU A N 1
ATOM 664 C CA . GLU A 1 88 ? 7.399 -10.642 -7.781 1.00 74.69 88 GLU A CA 1
ATOM 665 C C . GLU A 1 88 ? 7.874 -10.387 -6.352 1.00 74.69 88 GLU A C 1
ATOM 667 O O . GLU A 1 88 ? 8.874 -10.948 -5.901 1.00 74.69 88 GLU A O 1
ATOM 672 N N . TYR A 1 89 ? 7.128 -9.560 -5.623 1.00 75.00 89 TYR A N 1
ATOM 673 C CA . TYR A 1 89 ? 7.416 -9.219 -4.235 1.00 75.00 89 TYR A CA 1
ATOM 674 C C . TYR A 1 89 ? 6.240 -9.579 -3.340 1.00 75.00 89 TYR A C 1
ATOM 676 O O . TYR A 1 89 ? 5.093 -9.219 -3.604 1.00 75.00 89 TYR A O 1
ATOM 684 N N . THR A 1 90 ? 6.543 -10.250 -2.232 1.00 75.19 90 THR A N 1
ATOM 685 C CA . THR A 1 90 ? 5.570 -10.558 -1.170 1.00 75.19 90 THR A CA 1
ATOM 686 C C . THR A 1 90 ? 5.853 -9.785 0.115 1.00 75.19 90 THR A C 1
ATOM 688 O O . THR A 1 90 ? 5.060 -9.796 1.053 1.00 75.19 90 THR A O 1
ATOM 691 N N . ARG A 1 91 ? 6.990 -9.082 0.157 1.00 67.50 91 ARG A N 1
ATOM 692 C CA . ARG A 1 91 ? 7.480 -8.290 1.287 1.00 67.50 91 ARG A CA 1
ATOM 693 C C . ARG A 1 91 ? 7.815 -6.887 0.814 1.00 67.50 91 ARG A C 1
ATOM 695 O O . ARG A 1 91 ? 8.225 -6.699 -0.325 1.00 67.50 91 ARG A O 1
ATOM 702 N N . GLN A 1 92 ? 7.697 -5.922 1.718 1.00 63.09 92 GLN A N 1
ATOM 703 C CA . GLN A 1 92 ? 8.058 -4.530 1.434 1.00 63.09 92 GLN A CA 1
ATOM 704 C C . GLN A 1 92 ? 9.574 -4.294 1.426 1.00 63.09 92 GLN A C 1
ATOM 706 O O . GLN A 1 92 ? 10.041 -3.360 0.787 1.00 63.09 92 GLN A O 1
ATOM 711 N N . ALA A 1 93 ? 10.337 -5.127 2.138 1.00 63.69 93 ALA A N 1
ATOM 712 C CA . ALA A 1 93 ? 11.791 -5.045 2.213 1.00 63.69 93 ALA A CA 1
ATOM 713 C C . ALA A 1 93 ? 12.394 -6.452 2.383 1.00 63.69 93 ALA A C 1
ATOM 715 O O . ALA A 1 93 ? 11.720 -7.326 2.941 1.00 63.69 93 ALA A O 1
ATOM 716 N N . PRO A 1 94 ? 13.661 -6.683 1.983 1.00 58.41 94 PRO A N 1
ATOM 717 C CA . PRO A 1 94 ? 14.295 -8.005 2.039 1.00 58.41 94 PRO A CA 1
ATOM 718 C C . PRO A 1 94 ? 14.235 -8.681 3.421 1.00 58.41 94 PRO A C 1
ATOM 720 O O . PRO A 1 94 ? 13.942 -9.874 3.523 1.00 58.41 94 PRO A O 1
ATOM 723 N N . ALA A 1 95 ? 14.447 -7.908 4.490 1.00 70.06 95 ALA A N 1
ATOM 724 C CA . ALA A 1 95 ? 14.379 -8.370 5.881 1.00 70.06 95 ALA A CA 1
ATOM 725 C C . ALA A 1 95 ? 13.050 -8.026 6.585 1.00 70.06 95 ALA A C 1
ATOM 727 O O . ALA A 1 95 ? 12.888 -8.307 7.773 1.00 70.06 95 ALA A O 1
ATOM 728 N N . GLY A 1 96 ? 12.107 -7.400 5.875 1.00 71.94 96 GLY A N 1
ATOM 729 C CA . GLY A 1 96 ? 10.820 -7.001 6.436 1.00 71.94 96 GLY A CA 1
ATOM 730 C C . GLY A 1 96 ? 9.924 -8.210 6.728 1.00 71.94 96 GLY A C 1
ATOM 731 O O . GLY A 1 96 ? 10.012 -9.224 6.026 1.00 71.94 96 GLY A O 1
ATOM 732 N N . PRO A 1 97 ? 9.045 -8.131 7.744 1.00 82.38 97 PRO A N 1
ATOM 733 C CA . PRO A 1 97 ? 8.067 -9.180 7.974 1.00 82.38 97 PRO A CA 1
ATOM 734 C C . PRO A 1 97 ? 7.079 -9.245 6.809 1.00 82.38 97 PRO A C 1
ATOM 736 O O . PRO A 1 97 ? 6.718 -8.235 6.201 1.00 82.38 97 PRO A O 1
ATOM 739 N N . GLU A 1 98 ? 6.631 -10.457 6.515 1.00 86.81 98 GLU A N 1
ATOM 740 C CA . GLU A 1 98 ? 5.671 -10.708 5.450 1.00 86.81 98 GLU A CA 1
ATOM 741 C C . GLU A 1 98 ? 4.244 -10.463 5.965 1.00 86.81 98 GLU A C 1
ATOM 743 O O . GLU A 1 98 ? 3.859 -11.045 6.981 1.00 86.81 98 GLU A O 1
ATOM 748 N N . PRO A 1 99 ? 3.461 -9.590 5.318 1.00 90.31 99 PRO A N 1
ATOM 749 C CA . PRO A 1 99 ? 2.078 -9.331 5.690 1.00 90.31 99 PRO A CA 1
ATOM 750 C C . PRO A 1 99 ? 1.177 -10.512 5.316 1.00 90.31 99 PRO A C 1
ATOM 752 O O . PRO A 1 99 ? 1.246 -11.061 4.215 1.00 90.31 99 PRO A O 1
ATOM 755 N N . ALA A 1 100 ? 0.275 -10.869 6.223 1.00 92.25 100 ALA A N 1
ATOM 756 C CA . ALA A 1 100 ? -0.816 -11.790 5.959 1.00 92.25 100 ALA A CA 1
ATOM 757 C C . ALA A 1 100 ? -2.113 -11.020 5.711 1.00 92.25 100 ALA A C 1
ATOM 759 O O . ALA A 1 100 ? -2.428 -10.035 6.383 1.00 92.25 100 ALA A O 1
ATOM 760 N N . TYR A 1 101 ? -2.891 -11.525 4.763 1.00 94.12 101 TYR A N 1
ATOM 761 C CA . TYR A 1 101 ? -4.185 -10.997 4.367 1.00 94.12 101 TYR A CA 1
ATOM 762 C C . TYR A 1 101 ? -5.284 -12.014 4.662 1.00 94.12 101 TYR A C 1
ATOM 764 O O . TYR A 1 101 ? -5.035 -13.212 4.807 1.00 94.12 101 TYR A O 1
ATOM 772 N N . ARG A 1 102 ? -6.527 -11.548 4.712 1.00 93.56 102 ARG A N 1
ATOM 773 C CA . ARG A 1 102 ? -7.718 -12.389 4.833 1.00 93.56 102 ARG A CA 1
ATOM 774 C C . ARG A 1 102 ? -8.859 -11.833 3.999 1.00 93.56 102 ARG A C 1
ATOM 776 O O . ARG A 1 102 ? -8.885 -10.651 3.660 1.00 93.56 102 ARG A O 1
ATOM 783 N N . CYS A 1 103 ? -9.855 -12.670 3.743 1.00 92.69 103 CYS A N 1
ATOM 784 C CA . CYS A 1 103 ? -11.107 -12.178 3.193 1.00 92.69 103 CYS A CA 1
ATOM 785 C C . CYS A 1 103 ? -11.899 -11.379 4.241 1.00 92.69 103 CYS A C 1
ATOM 787 O O . CYS A 1 103 ? -11.866 -11.714 5.436 1.00 92.69 103 CYS A O 1
ATOM 789 N N . PRO A 1 104 ? -12.623 -10.326 3.822 1.00 90.00 104 PRO A N 1
ATOM 790 C CA . PRO A 1 104 ? -13.526 -9.608 4.707 1.00 90.00 104 PRO A CA 1
ATOM 791 C C . PRO A 1 104 ? -14.596 -10.516 5.328 1.00 90.00 104 PRO A C 1
ATOM 793 O O . PRO A 1 104 ? -14.930 -11.560 4.759 1.00 90.00 104 PRO A O 1
ATOM 796 N N . PRO A 1 105 ? -15.178 -10.129 6.479 1.00 87.50 105 PRO A N 1
ATOM 797 C CA . PRO A 1 105 ? -16.262 -10.889 7.094 1.00 87.50 105 PRO A CA 1
ATOM 798 C C . PRO A 1 105 ? -17.410 -11.155 6.108 1.00 87.50 105 PRO A C 1
ATOM 800 O O . PRO A 1 105 ? -17.821 -10.266 5.368 1.00 87.50 105 PRO A O 1
ATOM 803 N N . GLY A 1 106 ? -17.918 -12.390 6.090 1.00 88.25 106 GLY A N 1
ATOM 804 C CA . GLY A 1 106 ? -18.979 -12.817 5.167 1.00 88.25 106 GLY A CA 1
ATOM 805 C C . GLY A 1 106 ? -18.507 -13.166 3.750 1.00 88.25 106 GLY A C 1
ATOM 806 O O . GLY A 1 106 ? -19.312 -13.650 2.959 1.00 88.25 106 GLY A O 1
ATOM 807 N N . SER A 1 107 ? -17.223 -12.973 3.436 1.00 92.06 107 SER A N 1
ATOM 808 C CA . SER A 1 107 ? -16.620 -13.392 2.167 1.00 92.06 107 SER A CA 1
ATOM 809 C C . SER A 1 107 ? -15.901 -14.735 2.306 1.00 92.06 107 SER A C 1
ATOM 811 O O . SER A 1 107 ? -15.416 -15.094 3.379 1.00 92.06 107 SER A O 1
ATOM 813 N N . SER A 1 108 ? -15.817 -15.475 1.204 1.00 91.75 108 SER A N 1
ATOM 814 C CA . SER A 1 108 ? -15.116 -16.756 1.100 1.00 91.75 108 SER A CA 1
ATOM 815 C C . SER A 1 108 ? -13.864 -16.617 0.244 1.00 91.75 108 SER A C 1
ATOM 817 O O . SER A 1 108 ? -13.871 -15.933 -0.777 1.00 91.75 108 SER A O 1
ATOM 819 N N . ARG A 1 109 ? -12.793 -17.293 0.655 1.00 92.31 109 ARG A N 1
ATOM 820 C CA . ARG A 1 109 ? -11.519 -17.337 -0.068 1.00 92.31 109 ARG A CA 1
ATOM 821 C C . ARG A 1 109 ? -11.623 -18.234 -1.301 1.00 92.31 109 ARG A C 1
ATOM 823 O O . ARG A 1 109 ? -12.178 -19.325 -1.197 1.00 92.31 109 ARG A O 1
ATOM 830 N N . GLN A 1 110 ? -11.042 -17.811 -2.420 1.00 90.25 110 GLN A N 1
ATOM 831 C CA . GLN A 1 110 ? -10.902 -18.631 -3.626 1.00 90.25 110 GLN A CA 1
ATOM 832 C C . GLN A 1 110 ? -9.416 -18.899 -3.869 1.00 90.25 110 GLN A C 1
ATOM 834 O O . GLN A 1 110 ? -8.660 -17.981 -4.153 1.00 90.25 110 GLN A O 1
ATOM 839 N N . CYS A 1 111 ? -8.985 -20.152 -3.719 1.00 84.06 111 CYS A N 1
ATOM 840 C CA . CYS A 1 111 ? -7.576 -20.522 -3.916 1.00 84.06 111 CYS A CA 1
ATOM 841 C C . CYS A 1 111 ? -7.240 -20.924 -5.355 1.00 84.06 111 CYS A C 1
ATOM 843 O O . CYS A 1 111 ? -6.070 -21.003 -5.702 1.00 84.06 111 CYS A O 1
ATOM 845 N N . GLU A 1 112 ? -8.259 -21.195 -6.168 1.00 79.19 112 GLU A N 1
ATOM 846 C CA . GLU A 1 112 ? -8.123 -21.654 -7.558 1.00 79.19 112 GLU A CA 1
ATOM 847 C C . GLU A 1 112 ? -8.790 -20.682 -8.547 1.00 79.19 112 GLU A C 1
ATOM 849 O O . GLU A 1 112 ? -8.946 -21.003 -9.721 1.00 79.19 112 GLU A O 1
ATOM 854 N N . GLY A 1 113 ? -9.240 -19.516 -8.069 1.00 70.62 113 GLY A N 1
ATOM 855 C CA . GLY A 1 113 ? -9.948 -18.519 -8.870 1.00 70.62 113 GLY A CA 1
ATOM 856 C C . GLY A 1 113 ? -9.105 -17.277 -9.147 1.00 70.62 113 GLY A C 1
ATOM 857 O O . GLY A 1 113 ? -8.137 -17.005 -8.443 1.00 70.62 113 GLY A O 1
ATOM 858 N N . ASP A 1 114 ? -9.534 -16.486 -10.132 1.00 75.94 114 ASP A N 1
ATOM 859 C CA . ASP A 1 114 ? -8.853 -15.249 -10.553 1.00 75.94 114 ASP A CA 1
ATOM 860 C C . ASP A 1 114 ? -8.942 -14.110 -9.521 1.00 75.94 114 ASP A C 1
ATOM 862 O O . ASP A 1 114 ? -8.268 -13.089 -9.647 1.00 75.94 114 ASP A O 1
ATOM 866 N N . VAL A 1 115 ? -9.797 -14.258 -8.504 1.00 85.44 115 VAL A N 1
ATOM 867 C CA . VAL A 1 115 ? -10.040 -13.250 -7.464 1.00 85.44 115 VAL A CA 1
ATOM 868 C C . VAL A 1 115 ? -9.795 -13.846 -6.081 1.00 85.44 115 VAL A C 1
ATOM 870 O O . VAL A 1 115 ? -10.218 -14.971 -5.833 1.00 85.44 115 VAL A O 1
ATOM 873 N N . PRO A 1 116 ? -9.166 -13.114 -5.144 1.00 86.94 116 PRO A N 1
ATOM 874 C CA . PRO A 1 116 ? -8.772 -13.666 -3.844 1.00 86.94 116 PRO A CA 1
ATOM 875 C C . PRO A 1 116 ? -9.963 -14.054 -2.965 1.00 86.94 116 PRO A C 1
ATOM 877 O O . PRO A 1 116 ? -9.926 -15.043 -2.223 1.00 86.94 116 PRO A O 1
ATOM 880 N N . CYS A 1 117 ? -11.014 -13.238 -3.020 1.00 91.88 117 CYS A N 1
ATOM 881 C CA . CYS A 1 117 ? -12.172 -13.338 -2.155 1.00 91.88 117 CYS A CA 1
ATOM 882 C C . CYS A 1 117 ? -13.450 -13.089 -2.943 1.00 91.88 117 CYS A C 1
ATOM 884 O O . CYS A 1 117 ? -13.509 -12.258 -3.848 1.00 91.88 117 CYS A O 1
ATOM 886 N N . VAL A 1 118 ? -14.494 -13.811 -2.555 1.00 92.50 118 VAL A N 1
ATOM 887 C CA . VAL A 1 118 ? -15.829 -13.703 -3.127 1.00 92.50 118 VAL A CA 1
ATOM 888 C C . VAL A 1 118 ? -16.816 -13.437 -2.002 1.00 92.50 118 VAL A C 1
ATOM 890 O O . VAL A 1 118 ? -16.875 -14.184 -1.024 1.00 92.50 118 VAL A O 1
ATOM 893 N N . GLY A 1 119 ? -17.576 -12.357 -2.126 1.00 90.50 119 GLY A N 1
ATOM 894 C CA . GLY A 1 119 ? -18.622 -11.987 -1.185 1.00 90.50 119 GLY A CA 1
ATOM 895 C C . GLY A 1 119 ? -19.811 -12.957 -1.213 1.00 90.50 119 GLY A C 1
ATOM 896 O O . GLY A 1 119 ? -19.903 -13.826 -2.082 1.00 90.50 119 GLY A O 1
ATOM 897 N N . PRO A 1 120 ? -20.788 -12.784 -0.309 1.00 88.25 120 PRO A N 1
ATOM 898 C CA . PRO A 1 120 ? -21.945 -13.680 -0.199 1.00 88.25 120 PRO A CA 1
ATOM 899 C C . PRO A 1 120 ? -22.811 -13.718 -1.471 1.00 88.25 120 PRO A C 1
ATOM 901 O O . PRO A 1 120 ? -23.499 -14.703 -1.719 1.00 88.25 120 PRO A O 1
ATOM 904 N N . ASN A 1 121 ? -22.739 -12.672 -2.300 1.00 88.88 121 ASN A N 1
ATOM 905 C CA . ASN A 1 121 ? -23.473 -12.553 -3.561 1.00 88.88 121 ASN A CA 1
ATOM 906 C C . ASN A 1 121 ? -22.684 -13.067 -4.781 1.00 88.88 121 ASN A C 1
ATOM 908 O O . ASN A 1 121 ? -23.093 -12.827 -5.914 1.00 88.88 121 ASN A O 1
ATOM 912 N N . GLY A 1 122 ? -21.530 -13.712 -4.580 1.00 86.81 122 GLY A N 1
ATOM 913 C CA . GLY A 1 122 ? -20.687 -14.198 -5.677 1.00 86.81 122 GLY A CA 1
ATOM 914 C C . GLY A 1 122 ? -19.807 -13.128 -6.337 1.00 86.81 122 GLY A C 1
ATOM 915 O O . GLY A 1 122 ? -19.070 -13.438 -7.267 1.00 86.81 122 GLY A O 1
ATOM 916 N N . GLN A 1 123 ? -19.859 -11.880 -5.867 1.00 89.56 123 GLN A N 1
ATOM 917 C CA . GLN A 1 123 ? -19.030 -10.789 -6.385 1.00 89.56 123 GLN A CA 1
ATOM 918 C C . GLN A 1 123 ? -17.609 -10.857 -5.829 1.00 89.56 123 GLN A C 1
ATOM 920 O O . GLN A 1 123 ? -17.418 -11.223 -4.670 1.00 89.56 123 GLN A O 1
ATOM 925 N N . ALA A 1 124 ? -16.630 -10.476 -6.646 1.00 88.81 124 ALA A N 1
ATOM 926 C CA . ALA A 1 124 ? -15.253 -10.316 -6.207 1.00 88.81 124 ALA A CA 1
ATOM 927 C C . ALA A 1 124 ? -15.155 -9.225 -5.134 1.00 88.81 124 ALA A C 1
ATOM 929 O O . ALA A 1 124 ? -15.808 -8.186 -5.234 1.00 88.81 124 ALA A O 1
ATOM 930 N N . VAL A 1 125 ? -14.350 -9.480 -4.110 1.00 88.56 125 VAL A N 1
ATOM 931 C CA . VAL A 1 125 ? -14.067 -8.538 -3.026 1.00 88.56 125 VAL A CA 1
ATOM 932 C C . VAL A 1 125 ? -12.566 -8.553 -2.775 1.00 88.56 125 VAL A C 1
ATOM 934 O O . VAL A 1 125 ? -11.932 -9.606 -2.858 1.00 88.56 125 VAL A O 1
ATOM 937 N N . ASP A 1 126 ? -11.992 -7.403 -2.448 1.00 88.88 126 ASP A N 1
ATOM 938 C CA . ASP A 1 126 ? -10.572 -7.328 -2.129 1.00 88.88 126 ASP A CA 1
ATOM 939 C C . ASP A 1 126 ? -10.254 -7.989 -0.784 1.00 88.88 126 ASP A C 1
ATOM 941 O O . ASP A 1 126 ? -11.005 -7.890 0.195 1.00 88.88 126 ASP A O 1
ATOM 945 N N . ALA A 1 127 ? -9.102 -8.656 -0.724 1.00 91.69 127 ALA A N 1
ATOM 946 C CA . ALA A 1 127 ? -8.553 -9.126 0.536 1.00 91.69 127 ALA A CA 1
ATOM 947 C C . ALA A 1 127 ? -8.032 -7.943 1.359 1.00 91.69 127 ALA A C 1
ATOM 949 O O . ALA A 1 127 ? -7.477 -6.982 0.829 1.00 91.69 127 ALA A O 1
ATOM 950 N N . ILE A 1 128 ? -8.163 -8.047 2.675 1.00 92.75 128 ILE A N 1
ATOM 951 C CA . ILE A 1 128 ? -7.737 -7.017 3.619 1.00 92.75 128 ILE A CA 1
ATOM 952 C C . ILE A 1 128 ? -6.598 -7.519 4.484 1.00 92.75 128 ILE A C 1
ATOM 954 O O . ILE A 1 128 ? -6.470 -8.722 4.720 1.00 92.75 128 ILE A O 1
ATOM 958 N N . PHE A 1 129 ? -5.782 -6.588 4.964 1.00 93.81 129 PHE A N 1
ATOM 959 C CA . PHE A 1 129 ? -4.723 -6.906 5.903 1.00 93.81 129 PHE A CA 1
ATOM 960 C C . PHE A 1 129 ? -5.289 -7.593 7.153 1.00 93.81 129 PHE A C 1
ATOM 962 O O . PHE A 1 129 ? -6.345 -7.224 7.680 1.00 93.81 129 PHE A O 1
ATOM 969 N N . ASP A 1 130 ? -4.577 -8.618 7.602 1.00 92.56 130 ASP A N 1
ATOM 970 C CA . ASP A 1 130 ? -4.892 -9.380 8.802 1.00 92.56 130 ASP A CA 1
ATOM 971 C C . ASP A 1 130 ? -3.851 -9.122 9.890 1.00 92.56 130 ASP A C 1
ATOM 973 O O . ASP A 1 130 ? -4.189 -8.669 10.982 1.00 92.56 130 ASP A O 1
ATOM 977 N N . SER A 1 131 ? -2.585 -9.419 9.596 1.00 91.62 131 SER A N 1
ATOM 978 C CA . SER A 1 131 ? -1.511 -9.386 10.587 1.00 91.62 131 SER A CA 1
ATOM 979 C C . SER A 1 131 ? -0.122 -9.424 9.943 1.00 91.62 131 SER A C 1
ATOM 981 O O . SER A 1 131 ? 0.018 -9.729 8.763 1.00 91.62 131 SER A O 1
ATOM 983 N N . TYR A 1 132 ? 0.917 -9.167 10.741 1.00 90.06 132 TYR A N 1
ATOM 984 C CA . TYR A 1 132 ? 2.297 -9.554 10.437 1.00 90.06 132 TYR A CA 1
ATOM 985 C C . TYR A 1 132 ? 2.664 -10.786 11.283 1.00 90.06 132 TYR A C 1
ATOM 987 O O . TYR A 1 132 ? 3.002 -10.640 12.466 1.00 90.06 132 TYR A O 1
ATOM 995 N N . PRO A 1 133 ? 2.566 -12.015 10.741 1.00 83.56 133 PRO A N 1
ATOM 996 C CA . PRO A 1 133 ? 2.901 -13.222 11.485 1.00 83.56 133 PRO A CA 1
ATOM 997 C C . PRO A 1 133 ? 4.346 -13.188 11.992 1.00 83.56 133 PRO A C 1
ATOM 999 O O . PRO A 1 133 ? 5.262 -12.768 11.292 1.00 83.56 133 PRO A O 1
ATOM 1002 N N . GLY A 1 134 ? 4.561 -13.645 13.227 1.00 77.88 134 GLY A N 1
ATOM 1003 C CA . GLY A 1 134 ? 5.900 -13.727 13.823 1.00 77.88 134 GLY A CA 1
ATOM 1004 C C . GLY A 1 134 ? 6.441 -12.422 14.419 1.00 77.88 134 GLY A C 1
ATOM 1005 O O . GLY A 1 134 ? 7.452 -12.469 15.117 1.00 77.88 134 GLY A O 1
ATOM 1006 N N . VAL A 1 135 ? 5.757 -11.284 14.249 1.00 78.50 135 VAL A N 1
ATOM 1007 C CA . VAL A 1 135 ? 6.114 -10.025 14.927 1.00 78.50 135 VAL A CA 1
ATOM 1008 C C . VAL A 1 135 ? 5.543 -10.039 16.352 1.00 78.50 135 VAL A C 1
ATOM 1010 O O . VAL A 1 135 ? 4.425 -9.601 16.624 1.00 78.50 135 VAL A O 1
ATOM 1013 N N . GLY A 1 136 ? 6.292 -10.636 17.282 1.00 70.44 136 GLY A N 1
ATOM 1014 C CA . GLY A 1 136 ? 5.931 -10.700 18.700 1.00 70.44 136 GLY A CA 1
ATOM 1015 C C . GLY A 1 136 ? 6.155 -9.369 19.427 1.00 70.44 136 GLY A C 1
ATOM 1016 O O . GLY A 1 136 ? 7.117 -8.663 19.154 1.00 70.44 136 GLY A O 1
ATOM 1017 N N . GLY A 1 137 ? 5.280 -9.031 20.380 1.00 74.06 137 GLY A N 1
ATOM 1018 C CA . GLY A 1 137 ? 5.447 -7.869 21.268 1.00 74.06 137 GLY A CA 1
ATOM 1019 C C . GLY A 1 137 ? 5.080 -6.503 20.675 1.00 74.06 137 GLY A C 1
ATOM 1020 O O . GLY A 1 137 ? 4.946 -5.553 21.440 1.00 74.06 137 GLY A O 1
ATOM 1021 N N . ALA A 1 138 ? 4.864 -6.406 19.361 1.00 82.81 138 ALA A N 1
ATOM 1022 C CA . ALA A 1 138 ? 4.361 -5.197 18.714 1.00 82.81 138 ALA A CA 1
ATOM 1023 C C . ALA A 1 138 ? 2.837 -5.038 18.878 1.00 82.81 138 ALA A C 1
ATOM 1025 O O . ALA A 1 138 ? 2.122 -5.987 19.227 1.00 82.81 138 ALA A O 1
ATOM 1026 N N . MET A 1 139 ? 2.346 -3.833 18.575 1.00 90.50 139 MET A N 1
ATOM 1027 C CA . MET A 1 139 ? 0.919 -3.545 18.452 1.00 90.50 139 MET A CA 1
ATOM 1028 C C . MET A 1 139 ? 0.271 -4.492 17.444 1.00 90.50 139 MET A C 1
ATOM 1030 O O . MET A 1 139 ? 0.761 -4.682 16.334 1.00 90.50 139 MET A O 1
ATOM 1034 N N . GLN A 1 140 ? -0.852 -5.081 17.838 1.00 91.44 140 GLN A N 1
ATOM 1035 C CA . GLN A 1 140 ? -1.618 -6.001 17.009 1.00 91.44 140 GLN A CA 1
ATOM 1036 C C . GLN A 1 140 ? -2.950 -5.371 16.666 1.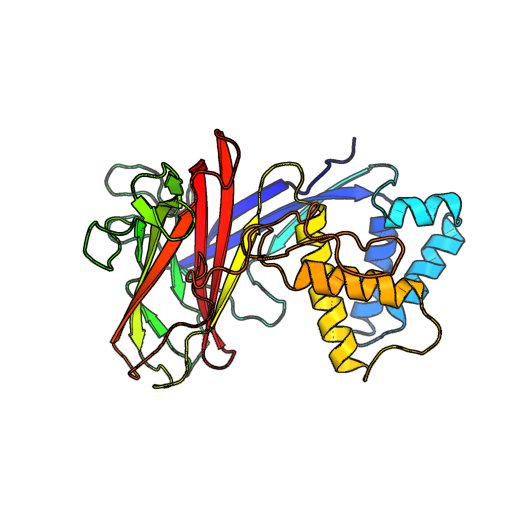00 91.44 140 GLN A C 1
ATOM 1038 O O . GLN A 1 140 ? -3.653 -4.904 17.564 1.00 91.44 140 GLN A O 1
ATOM 1043 N N . VAL A 1 141 ? -3.301 -5.413 15.388 1.00 90.88 141 VAL A N 1
ATOM 1044 C CA . VAL A 1 141 ? -4.613 -4.997 14.900 1.00 90.88 141 VAL A CA 1
ATOM 1045 C C . VAL A 1 141 ? -5.502 -6.210 14.675 1.00 90.88 141 VAL A C 1
ATOM 1047 O O . VAL A 1 141 ? -5.038 -7.321 14.427 1.00 90.88 141 VAL A O 1
ATOM 1050 N N . SER A 1 142 ? -6.803 -6.000 14.793 1.00 90.38 142 SER A N 1
ATOM 1051 C CA . SER A 1 142 ? -7.821 -7.002 14.515 1.00 90.38 142 SER A CA 1
ATOM 1052 C C . SER A 1 142 ? -9.100 -6.319 14.056 1.00 90.38 142 SER A C 1
ATOM 1054 O O . SER A 1 142 ? -9.298 -5.128 14.287 1.00 90.38 142 SER A O 1
ATOM 1056 N N . GLY A 1 143 ? -9.960 -7.065 13.363 1.00 87.50 143 GLY A N 1
ATOM 1057 C CA . GLY A 1 143 ? -11.241 -6.523 12.913 1.00 87.50 143 GLY A CA 1
ATOM 1058 C C . GLY A 1 143 ? -11.117 -5.364 11.919 1.00 87.50 143 GLY A C 1
ATOM 1059 O O . GLY A 1 143 ? -12.063 -4.595 11.806 1.00 87.50 143 GLY A O 1
ATOM 1060 N N . LEU A 1 144 ? -9.985 -5.246 11.208 1.00 91.88 144 LEU A N 1
ATOM 1061 C CA . LEU A 1 144 ? -9.760 -4.179 10.233 1.00 91.88 144 LEU A CA 1
ATOM 1062 C C . LEU A 1 144 ? -10.921 -4.075 9.239 1.00 91.88 144 LEU A C 1
ATOM 1064 O O . LEU A 1 144 ? -11.342 -5.078 8.649 1.00 91.88 144 LEU A O 1
ATOM 1068 N N . ARG A 1 145 ? -11.390 -2.841 9.071 1.00 91.44 145 ARG A N 1
ATOM 1069 C CA . ARG A 1 145 ? -12.311 -2.372 8.046 1.00 91.44 145 ARG A CA 1
ATOM 1070 C C . ARG A 1 145 ? -11.677 -1.185 7.334 1.00 91.44 145 ARG A C 1
ATOM 1072 O O . ARG A 1 145 ? -11.038 -0.350 7.969 1.00 91.44 145 ARG A O 1
ATOM 1079 N N . ALA A 1 146 ? -11.867 -1.108 6.028 1.00 91.62 146 ALA A N 1
ATOM 1080 C CA . ALA A 1 146 ? -11.366 -0.019 5.202 1.00 91.62 146 ALA A CA 1
ATOM 1081 C C . ALA A 1 146 ? -12.436 0.368 4.183 1.00 91.62 146 ALA A C 1
ATOM 1083 O O . ALA A 1 146 ? -13.041 -0.522 3.585 1.00 91.62 146 ALA A O 1
ATOM 1084 N N . GLY A 1 147 ? -12.695 1.663 4.018 1.00 92.12 147 GLY A N 1
ATOM 1085 C CA . GLY A 1 147 ? -13.732 2.134 3.102 1.00 92.12 147 GLY A CA 1
ATOM 1086 C C . GLY A 1 147 ? -14.220 3.553 3.368 1.00 92.12 147 GLY A C 1
ATOM 1087 O O . GLY A 1 147 ? -13.582 4.280 4.135 1.00 92.12 147 GLY A O 1
ATOM 1088 N N . PRO A 1 148 ? -15.339 3.954 2.737 1.00 91.69 148 PRO A N 1
ATOM 1089 C CA . PRO A 1 148 ? -15.970 5.252 2.953 1.00 91.69 148 PRO A CA 1
ATOM 1090 C C . PRO A 1 148 ? -16.320 5.479 4.428 1.00 91.69 148 PRO A C 1
ATOM 1092 O O . PRO A 1 148 ? -16.728 4.543 5.130 1.00 91.69 148 PRO A O 1
ATOM 1095 N N . LEU A 1 149 ? -16.168 6.720 4.895 1.00 89.00 149 LEU A N 1
ATOM 1096 C CA . LEU A 1 149 ? -16.602 7.106 6.240 1.00 89.00 149 LEU A CA 1
ATOM 1097 C C . LEU A 1 149 ? -18.083 7.474 6.252 1.00 89.00 149 LEU A C 1
ATOM 1099 O O . LEU A 1 149 ? -18.618 7.941 5.253 1.00 89.00 149 LEU A O 1
ATOM 1103 N N . CYS A 1 150 ? -18.736 7.277 7.395 1.00 85.25 150 CYS A N 1
ATOM 1104 C CA . CYS A 1 150 ? -20.135 7.659 7.559 1.00 85.25 150 CYS A CA 1
ATOM 1105 C C . CYS A 1 150 ? -20.305 9.144 7.880 1.00 85.25 150 CYS A C 1
ATOM 1107 O O . CYS A 1 150 ? -19.512 9.741 8.612 1.00 85.25 150 CYS A O 1
ATOM 1109 N N . ASP A 1 151 ? -21.397 9.727 7.386 1.00 72.31 151 ASP A N 1
ATOM 1110 C CA . ASP A 1 151 ? -21.783 11.100 7.701 1.00 72.31 151 ASP A CA 1
ATOM 1111 C C . ASP A 1 151 ? -21.959 11.273 9.215 1.00 72.31 151 ASP A C 1
ATOM 1113 O O . ASP A 1 151 ? -22.775 10.605 9.850 1.00 72.31 151 ASP A O 1
ATOM 1117 N N . GLY A 1 152 ? -21.179 12.177 9.810 1.00 64.50 152 GLY A N 1
ATOM 1118 C CA . GLY A 1 152 ? -21.270 12.519 11.234 1.00 64.50 152 GLY A CA 1
ATOM 1119 C C . GLY A 1 152 ? -20.730 11.477 12.226 1.00 64.50 152 GLY A C 1
ATOM 1120 O O . GLY A 1 152 ? -20.675 11.780 13.416 1.00 64.50 152 GLY A O 1
ATOM 1121 N N . GLU A 1 153 ? -20.281 10.300 11.774 1.00 61.84 153 GLU A N 1
ATOM 1122 C CA . GLU A 1 153 ? -19.646 9.275 12.614 1.00 61.84 153 GLU A CA 1
ATOM 1123 C C . GLU A 1 153 ? -18.229 8.969 12.097 1.00 61.84 153 GLU A C 1
ATOM 1125 O O . GLU A 1 153 ? -18.038 8.629 10.932 1.00 61.84 153 GLU A O 1
ATOM 1130 N N . GLU A 1 154 ? -17.212 9.040 12.961 1.00 72.81 154 GLU A N 1
ATOM 1131 C CA . GLU A 1 154 ? -15.852 8.578 12.639 1.00 72.81 154 GLU A CA 1
ATOM 1132 C C . GLU A 1 154 ? -15.813 7.044 12.617 1.00 72.81 154 GLU A C 1
ATOM 1134 O O . GLU A 1 154 ? -15.297 6.409 13.530 1.00 72.81 154 GLU A O 1
ATOM 1139 N N . ARG A 1 155 ? -16.417 6.429 11.597 1.00 85.31 155 ARG A N 1
ATOM 1140 C CA . ARG A 1 155 ? -16.436 4.976 11.377 1.00 85.31 155 ARG A CA 1
ATOM 1141 C C . ARG A 1 155 ? -16.472 4.652 9.892 1.00 85.31 155 ARG A C 1
ATOM 1143 O O . ARG A 1 155 ? -16.978 5.440 9.096 1.00 85.31 155 ARG A O 1
ATOM 1150 N N . VAL A 1 156 ? -16.043 3.445 9.538 1.00 88.56 156 VAL A N 1
ATOM 1151 C CA . VAL A 1 156 ? -16.159 2.933 8.168 1.00 88.56 156 VAL A CA 1
ATOM 1152 C C . VAL A 1 156 ? -17.582 2.403 7.949 1.00 88.56 156 VAL A C 1
ATOM 1154 O O . VAL A 1 156 ? -18.070 1.570 8.723 1.00 88.56 156 VAL A O 1
ATOM 1157 N N . CYS A 1 157 ? -18.279 2.869 6.911 1.00 87.88 157 CYS A N 1
ATOM 1158 C CA . CYS A 1 157 ? -19.646 2.421 6.618 1.00 87.88 157 CYS A CA 1
ATOM 1159 C C . CYS A 1 157 ? -19.660 1.004 6.066 1.00 87.88 157 CYS A C 1
ATOM 1161 O O . CYS A 1 157 ? -20.334 0.118 6.598 1.00 87.88 157 CYS A O 1
ATOM 1163 N N . GLU A 1 158 ? -18.850 0.775 5.043 1.00 88.94 158 GLU A N 1
ATOM 1164 C CA . GLU A 1 158 ? -18.776 -0.475 4.308 1.00 88.94 158 GLU A CA 1
ATOM 1165 C C . GLU A 1 158 ? -17.328 -0.831 4.000 1.00 88.94 158 GLU A C 1
ATOM 1167 O O . GLU A 1 158 ? -16.455 0.031 3.955 1.00 88.94 158 GLU A O 1
ATOM 1172 N N . GLN A 1 159 ? -17.072 -2.126 3.827 1.00 90.56 159 GLN A N 1
ATOM 1173 C CA . GLN A 1 159 ? -15.757 -2.583 3.409 1.00 90.56 159 GLN A CA 1
ATOM 1174 C C . GLN A 1 159 ? -15.617 -2.365 1.901 1.00 90.56 159 GLN A C 1
ATOM 1176 O O . GLN A 1 159 ? -16.228 -3.097 1.127 1.00 90.56 159 GLN A O 1
ATOM 1181 N N . SER A 1 160 ? -14.781 -1.413 1.500 1.00 90.88 160 SER A N 1
ATOM 1182 C CA . SER A 1 160 ? -14.396 -1.207 0.106 1.00 90.88 160 SER A CA 1
ATOM 1183 C C . SER A 1 160 ? -12.995 -0.613 0.028 1.00 90.88 160 SER A C 1
ATOM 1185 O O . SER A 1 160 ? -12.704 0.387 0.677 1.00 90.88 160 SER A O 1
ATOM 1187 N N . LEU A 1 161 ? -12.122 -1.209 -0.782 1.00 90.44 161 LEU A N 1
ATOM 1188 C CA . LEU A 1 161 ? -10.836 -0.595 -1.123 1.00 90.44 161 LEU A CA 1
ATOM 1189 C C . LEU A 1 161 ? -10.933 0.249 -2.399 1.00 90.44 161 LEU A C 1
ATOM 1191 O O . LEU A 1 161 ? -10.105 1.132 -2.602 1.00 90.44 161 LEU A O 1
ATOM 1195 N N . ALA A 1 162 ? -11.965 0.035 -3.217 1.00 91.25 162 ALA A N 1
ATOM 1196 C CA . ALA A 1 162 ? -12.306 0.886 -4.347 1.00 91.25 162 ALA A CA 1
ATOM 1197 C C . ALA A 1 162 ? -13.162 2.070 -3.869 1.00 91.25 162 ALA A C 1
ATOM 1199 O O . ALA A 1 162 ? -14.339 1.912 -3.534 1.00 91.25 162 ALA A O 1
ATOM 1200 N N . ILE A 1 163 ? -12.563 3.258 -3.813 1.00 92.19 163 ILE A N 1
ATOM 1201 C CA . ILE A 1 163 ? -13.211 4.487 -3.353 1.00 92.19 163 ILE A CA 1
ATOM 1202 C C . ILE A 1 163 ? -13.535 5.349 -4.562 1.00 92.19 163 ILE A C 1
ATOM 1204 O O . ILE A 1 163 ? -12.638 5.802 -5.268 1.00 92.19 163 ILE A O 1
ATOM 1208 N N . ARG A 1 164 ? -14.819 5.620 -4.781 1.00 92.38 164 ARG A N 1
ATOM 1209 C CA . ARG A 1 164 ? -15.246 6.593 -5.784 1.00 92.38 164 ARG A CA 1
ATOM 1210 C C . ARG A 1 164 ? -15.067 8.004 -5.236 1.00 92.38 164 ARG A C 1
ATOM 1212 O O . ARG A 1 164 ? -15.708 8.364 -4.255 1.00 92.38 164 ARG A O 1
ATOM 1219 N N . VAL A 1 165 ? -14.230 8.806 -5.882 1.00 88.12 165 VAL A N 1
ATOM 1220 C CA . VAL A 1 165 ? -13.978 10.197 -5.505 1.00 88.12 165 VAL A CA 1
ATOM 1221 C C . VAL A 1 165 ? -14.999 11.083 -6.212 1.00 88.12 165 VAL A C 1
ATOM 1223 O O . VAL A 1 165 ? -14.917 11.305 -7.413 1.00 88.12 165 VAL A O 1
ATOM 1226 N N . ALA A 1 166 ? -15.989 11.571 -5.470 1.00 85.81 166 ALA A N 1
ATOM 1227 C CA . ALA A 1 166 ? -17.121 12.327 -6.013 1.00 85.81 166 ALA A CA 1
ATOM 1228 C C . ALA A 1 166 ? -17.222 13.770 -5.484 1.00 85.81 166 ALA A C 1
ATOM 1230 O O . ALA A 1 166 ? -17.943 14.576 -6.069 1.00 85.81 166 ALA A O 1
ATOM 1231 N N . GLY A 1 167 ? -16.493 14.125 -4.418 1.00 83.81 167 GLY A N 1
ATOM 1232 C CA . GLY A 1 167 ? -16.556 15.479 -3.852 1.00 83.81 167 GLY A CA 1
ATOM 1233 C C . GLY A 1 167 ? -17.830 15.766 -3.054 1.00 83.81 167 GLY A C 1
ATOM 1234 O O . GLY A 1 167 ? -18.283 16.906 -3.028 1.00 83.81 167 GLY A O 1
ATOM 1235 N N . GLU A 1 168 ? -18.434 14.730 -2.470 1.00 84.75 168 GLU A N 1
ATOM 1236 C CA . GLU A 1 168 ? -19.705 14.800 -1.732 1.00 84.75 168 GLU A CA 1
ATOM 1237 C C . GLU A 1 168 ? -19.566 15.512 -0.375 1.00 84.75 168 GLU A C 1
ATOM 1239 O O . GLU A 1 168 ? -20.517 16.130 0.103 1.00 84.75 168 GLU A O 1
ATOM 1244 N N . ASP A 1 169 ? -18.368 15.481 0.208 1.00 84.62 169 ASP A N 1
ATOM 1245 C CA . ASP A 1 169 ? -18.022 16.122 1.471 1.00 84.62 169 ASP A CA 1
ATOM 1246 C C . ASP A 1 169 ? -17.345 17.486 1.262 1.00 84.62 169 ASP A C 1
ATOM 1248 O O . ASP A 1 169 ? -16.799 17.796 0.202 1.00 84.62 169 ASP A O 1
ATOM 1252 N N . SER A 1 170 ? -17.296 18.291 2.326 1.00 84.69 170 SER A N 1
ATOM 1253 C CA . SER A 1 170 ? -16.492 19.516 2.378 1.00 84.69 170 SER A CA 1
ATOM 1254 C C . SER A 1 170 ? -15.297 19.325 3.312 1.00 84.69 170 SER A C 1
ATOM 1256 O O . SER A 1 170 ? -15.466 19.269 4.530 1.00 84.69 170 SER A O 1
ATOM 1258 N N . CYS A 1 171 ? -14.087 19.288 2.753 1.00 80.06 171 CYS A N 1
ATOM 1259 C CA . CYS A 1 171 ? -12.835 19.215 3.505 1.00 80.06 171 CYS A CA 1
ATOM 1260 C C . CYS A 1 171 ? -12.079 20.542 3.445 1.00 80.06 171 CYS A C 1
ATOM 1262 O O . CYS A 1 171 ? -12.402 21.455 2.678 1.00 80.06 171 CYS A O 1
ATOM 1264 N N . ALA A 1 172 ? -11.020 20.641 4.244 1.00 71.81 172 ALA A N 1
ATOM 1265 C CA . ALA A 1 172 ? -10.054 21.706 4.071 1.00 71.81 172 ALA A CA 1
ATOM 1266 C C . ALA A 1 172 ? -9.427 21.600 2.665 1.00 71.81 172 ALA A C 1
ATOM 1268 O O . ALA A 1 172 ? -8.935 20.546 2.278 1.00 71.81 172 ALA A O 1
ATOM 1269 N N . GLY A 1 173 ? -9.511 22.676 1.878 1.00 71.19 173 GLY A N 1
ATOM 1270 C CA . GLY A 1 173 ? -9.045 22.698 0.485 1.00 71.19 173 GLY A CA 1
ATOM 1271 C C . GLY A 1 173 ? -10.124 22.474 -0.584 1.00 71.19 173 GLY A C 1
ATOM 1272 O O . GLY A 1 173 ? -9.843 22.727 -1.751 1.00 71.19 173 GLY A O 1
ATOM 1273 N N . GLY A 1 174 ? -11.359 22.094 -0.220 1.00 81.25 174 GLY A N 1
ATOM 1274 C CA . GLY A 1 174 ? -12.494 22.046 -1.153 1.00 81.25 174 GLY A CA 1
ATOM 1275 C C . GLY A 1 174 ? -13.368 20.789 -1.047 1.00 81.25 174 GLY A C 1
ATOM 1276 O O . GLY A 1 174 ? -13.298 20.065 -0.049 1.00 81.25 174 GLY A O 1
ATOM 1277 N N . PRO A 1 175 ? -14.207 20.530 -2.071 1.00 85.88 175 PRO A N 1
ATOM 1278 C CA . PRO A 1 175 ? -15.016 19.319 -2.159 1.00 85.88 175 PRO A CA 1
ATOM 1279 C C . PRO A 1 175 ? -14.141 18.063 -2.140 1.00 85.88 175 PRO A C 1
ATOM 1281 O O . PRO A 1 175 ? -13.140 17.979 -2.859 1.00 85.88 175 PRO A O 1
ATOM 1284 N N . CYS A 1 176 ? -14.516 17.083 -1.329 1.00 86.56 176 CYS A N 1
ATOM 1285 C CA . CYS A 1 176 ? -13.727 15.882 -1.088 1.00 86.56 176 CYS A CA 1
ATOM 1286 C C . CYS A 1 176 ? -14.597 14.630 -0.952 1.00 86.56 176 CYS A C 1
ATOM 1288 O O . CYS A 1 176 ? -15.818 14.699 -0.866 1.00 86.56 176 CYS A O 1
ATOM 1290 N N . THR A 1 177 ? -13.950 13.472 -0.918 1.00 89.00 177 THR A N 1
ATOM 1291 C CA . THR A 1 177 ? -14.551 12.215 -0.471 1.00 89.00 177 THR A CA 1
ATOM 1292 C C . THR A 1 177 ? -13.792 11.726 0.751 1.00 89.00 177 THR A C 1
ATOM 1294 O O . THR A 1 177 ? -12.561 11.617 0.707 1.00 89.00 177 THR A O 1
ATOM 1297 N N . ARG A 1 178 ? -14.511 11.432 1.838 1.00 89.31 178 ARG A N 1
ATOM 1298 C CA . ARG A 1 178 ? -13.934 10.918 3.084 1.00 89.31 178 ARG A CA 1
ATOM 1299 C C . ARG A 1 178 ? -13.928 9.390 3.113 1.00 89.31 178 ARG A C 1
ATOM 1301 O O . ARG A 1 178 ? -14.923 8.726 2.836 1.00 89.31 178 ARG A O 1
ATOM 1308 N N . PHE A 1 179 ? -12.796 8.821 3.496 1.00 91.12 179 PHE A N 1
ATOM 1309 C CA . PHE A 1 179 ? -12.597 7.377 3.632 1.00 91.12 179 PHE A CA 1
ATOM 1310 C C . PHE A 1 179 ? -11.622 7.109 4.778 1.00 91.12 179 PHE A C 1
ATOM 1312 O O . PHE A 1 179 ? -11.073 8.038 5.364 1.00 91.12 179 PHE A O 1
ATOM 1319 N N . GLY A 1 180 ? -11.441 5.857 5.178 1.00 90.81 180 GLY A N 1
ATOM 1320 C CA . GLY A 1 180 ? -10.642 5.589 6.363 1.00 90.81 180 GLY A CA 1
ATOM 1321 C C . GLY A 1 180 ? -10.350 4.130 6.629 1.00 90.81 180 GLY A C 1
ATOM 1322 O O . GLY A 1 180 ? -10.775 3.228 5.903 1.00 90.81 180 GLY A O 1
ATOM 1323 N N . LEU A 1 181 ? -9.624 3.935 7.724 1.00 90.50 181 LEU A N 1
ATOM 1324 C CA . LEU A 1 181 ? -9.389 2.642 8.350 1.00 90.50 181 LEU A CA 1
ATOM 1325 C C . LEU A 1 181 ? -10.066 2.627 9.714 1.00 90.50 181 LEU A C 1
ATOM 1327 O O . LEU A 1 181 ? -10.030 3.616 10.440 1.00 90.50 181 LEU A O 1
ATOM 1331 N N . GLU A 1 182 ? -10.639 1.493 10.081 1.00 91.25 182 GLU A N 1
ATOM 1332 C CA . GLU A 1 182 ? -11.241 1.253 11.384 1.00 91.25 182 GLU A CA 1
ATOM 1333 C C . GLU A 1 182 ? -10.798 -0.119 11.883 1.00 91.25 182 GLU A C 1
ATOM 1335 O O . GLU A 1 182 ? -10.952 -1.114 11.178 1.00 91.25 182 GLU A O 1
ATOM 1340 N N . PHE A 1 183 ? -10.241 -0.191 13.088 1.00 91.06 183 PHE A N 1
ATOM 1341 C CA . PHE A 1 183 ? -9.764 -1.453 13.648 1.00 91.06 183 PHE A CA 1
ATOM 1342 C C . PHE A 1 183 ? -9.707 -1.426 15.172 1.00 91.06 183 PHE A C 1
ATOM 1344 O O . PHE A 1 183 ? -9.558 -0.377 15.803 1.00 91.06 183 PHE A O 1
ATOM 1351 N N . ASP A 1 184 ? -9.772 -2.617 15.757 1.00 91.81 184 ASP A N 1
ATOM 1352 C CA . ASP A 1 184 ? -9.430 -2.836 17.154 1.00 91.81 184 ASP A CA 1
ATOM 1353 C C . ASP A 1 184 ? -7.934 -3.116 17.269 1.00 91.81 184 ASP A C 1
ATOM 1355 O O . ASP A 1 184 ? -7.334 -3.743 16.391 1.00 91.81 184 ASP A O 1
ATOM 1359 N N . TYR A 1 185 ? -7.324 -2.686 18.366 1.00 92.19 185 TYR A N 1
ATOM 1360 C CA . TYR A 1 185 ? -5.907 -2.881 18.610 1.00 92.19 185 TYR A CA 1
ATOM 1361 C C . TYR A 1 185 ? -5.607 -3.316 20.046 1.00 92.19 185 TYR A C 1
ATOM 1363 O O . TYR A 1 185 ? -6.353 -3.029 20.987 1.00 92.19 185 TYR A O 1
ATOM 1371 N N . ARG A 1 186 ? -4.476 -4.003 20.223 1.00 93.56 186 ARG A N 1
ATOM 1372 C CA . ARG A 1 186 ? -3.925 -4.417 21.523 1.00 93.56 186 ARG A CA 1
ATOM 1373 C C . ARG A 1 186 ? -2.399 -4.401 21.509 1.00 93.56 186 ARG A C 1
ATOM 1375 O O . ARG A 1 186 ? -1.798 -4.360 20.440 1.00 93.56 186 ARG A O 1
ATOM 1382 N N . ASN A 1 187 ? -1.787 -4.503 22.688 1.00 92.25 187 ASN A N 1
ATOM 1383 C CA . ASN A 1 187 ? -0.331 -4.478 22.883 1.00 92.25 187 ASN A CA 1
ATOM 1384 C C . ASN A 1 187 ? 0.346 -3.216 22.322 1.00 92.25 187 ASN A C 1
ATOM 1386 O O . ASN A 1 187 ? 1.509 -3.258 21.937 1.00 92.25 187 ASN A O 1
ATOM 1390 N N . ALA A 1 188 ? -0.379 -2.100 22.257 1.00 90.31 188 ALA A N 1
ATOM 1391 C CA . ALA A 1 188 ? 0.196 -0.833 21.842 1.00 90.31 188 ALA A CA 1
ATOM 1392 C C . ALA A 1 188 ? 1.025 -0.196 22.966 1.00 90.31 188 ALA A C 1
ATOM 1394 O O . ALA A 1 188 ? 0.687 -0.307 24.150 1.00 90.31 188 ALA A O 1
ATOM 1395 N N . SER A 1 189 ? 2.067 0.544 22.594 1.00 90.94 189 SER A N 1
ATOM 1396 C CA . SER A 1 189 ? 2.765 1.443 23.514 1.00 90.94 189 SER A CA 1
ATOM 1397 C C . SER A 1 189 ? 1.929 2.709 23.721 1.00 90.94 189 SER A C 1
ATOM 1399 O O . SER A 1 189 ? 1.908 3.599 22.871 1.00 90.94 189 SER A O 1
ATOM 1401 N N . ALA A 1 190 ? 1.200 2.780 24.838 1.00 87.06 190 ALA A N 1
ATOM 1402 C CA . ALA A 1 190 ? 0.330 3.914 25.150 1.00 87.06 190 ALA A CA 1
ATOM 1403 C C . ALA A 1 190 ? 1.117 5.237 25.162 1.00 87.06 190 ALA A C 1
ATOM 1405 O O . ALA A 1 190 ? 2.181 5.335 25.772 1.00 87.06 190 ALA A O 1
ATOM 1406 N N . GLY A 1 191 ? 0.590 6.257 24.483 1.00 78.44 191 GLY A N 1
ATOM 1407 C CA . GLY A 1 191 ? 1.246 7.558 24.334 1.00 78.44 191 GLY A CA 1
ATOM 1408 C C . GLY A 1 191 ? 2.334 7.603 23.256 1.00 78.44 191 GLY A C 1
ATOM 1409 O O . GLY A 1 191 ? 2.811 8.689 22.942 1.00 78.44 191 GLY A O 1
ATOM 1410 N N . THR A 1 192 ? 2.704 6.467 22.653 1.00 86.69 192 THR A N 1
ATOM 1411 C CA . THR A 1 192 ? 3.496 6.453 21.418 1.00 86.69 192 THR A CA 1
ATOM 1412 C C . THR A 1 192 ? 2.552 6.451 20.214 1.00 86.69 192 THR A C 1
ATOM 1414 O O . THR A 1 192 ? 1.724 5.540 20.110 1.00 86.69 192 THR A O 1
ATOM 1417 N N . PRO A 1 193 ? 2.640 7.439 19.310 1.00 85.75 193 PRO A N 1
ATOM 1418 C CA . PRO A 1 193 ? 1.761 7.498 18.152 1.00 85.75 193 PRO A CA 1
ATOM 1419 C C . PRO A 1 193 ? 1.985 6.328 17.191 1.00 85.75 193 PRO A C 1
ATOM 1421 O O . PRO A 1 193 ? 3.023 5.660 17.193 1.00 85.75 193 PRO A O 1
ATOM 1424 N N . LEU A 1 194 ? 0.968 6.092 16.374 1.00 83.19 194 LEU A N 1
ATOM 1425 C CA . LEU A 1 194 ? 1.059 5.287 15.173 1.00 83.19 194 LEU A CA 1
ATOM 1426 C C . LEU A 1 194 ? 1.524 6.205 14.035 1.00 83.19 194 LEU A C 1
ATOM 1428 O O . LEU A 1 194 ? 0.831 7.162 13.698 1.00 83.19 194 LEU A O 1
ATOM 1432 N N . GLU A 1 195 ? 2.685 5.911 13.465 1.00 84.69 195 GLU A N 1
ATOM 1433 C CA . GLU A 1 195 ? 3.292 6.681 12.380 1.00 84.69 195 GLU A CA 1
ATOM 1434 C C . GLU A 1 195 ? 2.894 6.062 11.043 1.00 84.69 195 GLU A C 1
ATOM 1436 O O . GLU A 1 195 ? 3.276 4.925 10.746 1.00 84.69 195 GLU A O 1
ATOM 1441 N N . CYS A 1 196 ? 2.110 6.792 10.254 1.00 80.25 196 CYS A N 1
ATOM 1442 C CA . CYS A 1 196 ? 1.578 6.352 8.974 1.00 80.25 196 CYS A CA 1
ATOM 1443 C C . CYS A 1 196 ? 2.263 7.080 7.812 1.00 80.25 196 CYS A C 1
ATOM 1445 O O . CYS A 1 196 ? 2.399 8.304 7.795 1.00 80.25 196 CYS A O 1
ATOM 1447 N N . LYS A 1 197 ? 2.678 6.304 6.815 1.00 76.75 197 LYS A N 1
ATOM 1448 C CA . LYS A 1 197 ? 3.249 6.771 5.554 1.00 76.75 197 LYS A CA 1
ATOM 1449 C C . LYS A 1 197 ? 2.316 6.429 4.414 1.00 76.75 197 LYS A C 1
ATOM 1451 O O . LYS A 1 197 ? 1.557 5.455 4.484 1.00 76.75 197 LYS A O 1
ATOM 1456 N N . THR A 1 198 ? 2.394 7.218 3.352 1.00 70.25 198 THR A N 1
ATOM 1457 C CA . THR A 1 198 ? 1.549 7.005 2.185 1.00 70.25 198 THR A CA 1
ATOM 1458 C C . THR A 1 198 ? 2.390 6.916 0.928 1.00 70.25 198 THR A C 1
ATOM 1460 O O . THR A 1 198 ? 3.525 7.364 0.859 1.00 70.25 198 THR A O 1
ATOM 1463 N N . SER A 1 199 ? 1.878 6.238 -0.082 1.00 66.38 199 SER A N 1
ATOM 1464 C CA . SER A 1 199 ? 2.452 6.318 -1.420 1.00 66.38 199 SER A CA 1
ATOM 1465 C C . SER A 1 199 ? 1.309 6.311 -2.407 1.00 66.38 199 SER A C 1
ATOM 1467 O O . SER A 1 199 ? 0.428 5.447 -2.345 1.00 66.38 199 SER A O 1
ATOM 1469 N N . THR A 1 200 ? 1.293 7.316 -3.273 1.00 63.19 200 THR A N 1
ATOM 1470 C CA . THR A 1 200 ? 0.315 7.421 -4.351 1.00 63.19 200 THR A CA 1
ATOM 1471 C C . THR A 1 200 ? 0.966 7.008 -5.656 1.00 63.19 200 THR A C 1
ATOM 1473 O O . THR A 1 200 ? 2.057 7.467 -5.967 1.00 63.19 200 THR A O 1
ATOM 1476 N N . ARG A 1 201 ? 0.267 6.182 -6.431 1.00 62.28 201 ARG A N 1
ATOM 1477 C CA . ARG A 1 201 ? 0.633 5.808 -7.797 1.00 62.28 201 ARG A CA 1
ATOM 1478 C C . ARG A 1 201 ? -0.502 6.193 -8.747 1.00 62.28 201 ARG A C 1
ATOM 1480 O O . ARG A 1 201 ? -1.636 5.754 -8.530 1.00 62.28 201 ARG A O 1
ATOM 1487 N N . GLY A 1 202 ? -0.226 7.013 -9.760 1.00 47.59 202 GLY A N 1
ATOM 1488 C CA . GLY A 1 202 ? -1.149 7.430 -10.824 1.00 47.59 202 GLY A CA 1
ATOM 1489 C C . GLY A 1 202 ? -0.715 6.956 -12.222 1.00 47.59 202 GLY A C 1
ATOM 1490 O O . GLY A 1 202 ? 0.410 6.512 -12.422 1.00 47.59 202 GLY A O 1
ATOM 1491 N N . GLY A 1 203 ? -1.645 6.966 -13.186 1.00 43.41 203 GLY A N 1
ATOM 1492 C CA . GLY A 1 203 ? -1.509 6.315 -14.503 1.00 43.41 203 GLY A CA 1
ATOM 1493 C C . GLY A 1 203 ? -0.368 6.812 -15.407 1.00 43.41 203 GLY A C 1
ATOM 1494 O O . GLY A 1 203 ? 0.094 7.932 -15.235 1.00 43.41 203 GLY A O 1
ATOM 1495 N N . ASP A 1 204 ? 0.050 5.947 -16.350 1.00 36.09 204 ASP A N 1
ATOM 1496 C CA . ASP A 1 204 ? 0.944 6.046 -17.539 1.00 36.09 204 ASP A CA 1
ATOM 1497 C C . ASP A 1 204 ? 2.131 7.046 -17.593 1.00 36.09 204 ASP A C 1
ATOM 1499 O O . ASP A 1 204 ? 2.866 7.068 -18.580 1.00 36.09 204 ASP A O 1
ATOM 1503 N N . GLY A 1 205 ? 2.405 7.817 -16.541 1.00 39.81 205 GLY A N 1
ATOM 1504 C CA . GLY A 1 205 ? 3.444 8.850 -16.486 1.00 39.81 205 GLY A CA 1
ATOM 1505 C C . GLY A 1 205 ? 4.233 8.916 -15.173 1.00 39.81 205 GLY A C 1
ATOM 1506 O O . GLY A 1 205 ? 5.258 9.593 -15.132 1.00 39.81 205 GLY A O 1
ATOM 1507 N N . ASP A 1 206 ? 3.836 8.178 -14.130 1.00 39.19 206 ASP A N 1
ATOM 1508 C CA . ASP A 1 206 ? 4.465 8.229 -12.792 1.00 39.19 206 ASP A CA 1
ATOM 1509 C C . ASP A 1 206 ? 5.712 7.334 -12.627 1.00 39.19 206 ASP A C 1
ATOM 1511 O O . ASP A 1 206 ? 6.259 7.212 -11.530 1.00 39.19 206 ASP A O 1
ATOM 1515 N N . PHE A 1 207 ? 6.235 6.746 -13.711 1.00 40.28 207 PHE A N 1
ATOM 1516 C CA . PHE A 1 207 ? 7.428 5.882 -13.672 1.00 40.28 207 PHE A CA 1
ATOM 1517 C C . PHE A 1 207 ? 8.662 6.574 -13.065 1.00 40.28 207 PHE A C 1
ATOM 1519 O O . PHE A 1 207 ? 9.453 5.944 -12.368 1.00 40.28 207 PHE A O 1
ATOM 1526 N N . ILE A 1 208 ? 8.802 7.886 -13.280 1.00 40.47 208 ILE A N 1
ATOM 1527 C CA . ILE A 1 208 ? 9.907 8.683 -12.731 1.00 40.47 208 ILE A CA 1
ATOM 1528 C C . ILE A 1 208 ? 9.762 8.852 -11.206 1.00 40.47 208 ILE A C 1
ATOM 1530 O O . ILE A 1 208 ? 10.772 8.912 -10.518 1.00 40.47 208 ILE A O 1
ATOM 1534 N N . GLY A 1 209 ? 8.546 8.881 -10.650 1.00 34.94 209 GLY A N 1
ATOM 1535 C CA . GLY A 1 209 ? 8.319 9.083 -9.213 1.00 34.94 209 GLY A CA 1
ATOM 1536 C C . GLY A 1 209 ? 8.652 7.851 -8.369 1.00 34.94 209 GLY A C 1
ATOM 1537 O O . GLY A 1 209 ? 9.356 7.959 -7.367 1.00 34.94 209 GLY A O 1
ATOM 1538 N N . ASP A 1 210 ? 8.225 6.669 -8.813 1.00 38.62 210 ASP A N 1
ATOM 1539 C CA . ASP A 1 210 ? 8.421 5.423 -8.060 1.00 38.62 210 ASP A CA 1
ATOM 1540 C C . ASP A 1 210 ? 9.854 4.872 -8.170 1.00 38.62 210 ASP A C 1
ATOM 1542 O O . ASP A 1 210 ? 10.385 4.344 -7.190 1.00 38.62 210 ASP A O 1
ATOM 1546 N N . LEU A 1 211 ? 10.524 5.048 -9.320 1.00 36.25 211 LEU A N 1
ATOM 1547 C CA . LEU A 1 211 ? 11.929 4.648 -9.481 1.00 36.25 211 LEU A CA 1
ATOM 1548 C C . LEU A 1 211 ? 12.886 5.613 -8.750 1.00 36.25 211 LEU A C 1
ATOM 1550 O O . LEU A 1 211 ? 13.900 5.180 -8.204 1.00 36.25 211 LEU A O 1
ATOM 1554 N N . ILE A 1 212 ? 12.546 6.911 -8.680 1.00 39.81 212 ILE A N 1
ATOM 1555 C CA . ILE A 1 212 ? 13.301 7.910 -7.900 1.00 39.81 212 ILE A CA 1
ATOM 1556 C C . ILE A 1 212 ? 13.056 7.751 -6.398 1.00 39.81 212 ILE A C 1
ATOM 1558 O O . ILE A 1 212 ? 13.964 8.039 -5.627 1.00 39.81 212 ILE A O 1
ATOM 1562 N N . LYS A 1 213 ? 11.898 7.243 -5.959 1.00 37.22 213 LYS A N 1
ATOM 1563 C CA . LYS A 1 213 ? 11.651 6.932 -4.542 1.00 37.22 213 LYS A CA 1
ATOM 1564 C C . LYS A 1 213 ? 12.458 5.716 -4.078 1.00 37.22 213 LYS A C 1
ATOM 1566 O O . LYS A 1 213 ? 13.164 5.814 -3.084 1.00 37.22 213 LYS A O 1
ATOM 1571 N N . LEU A 1 214 ? 12.477 4.630 -4.856 1.00 37.56 214 LEU A N 1
ATOM 1572 C CA . LEU A 1 214 ? 13.326 3.458 -4.577 1.00 37.56 214 LEU A CA 1
ATOM 1573 C C . LEU A 1 214 ? 14.830 3.785 -4.646 1.00 37.56 214 LEU A C 1
ATOM 1575 O O . LEU A 1 214 ? 15.597 3.343 -3.792 1.00 37.56 214 LEU A O 1
ATOM 1579 N N . GLY A 1 215 ? 15.255 4.607 -5.612 1.00 32.81 215 GLY A N 1
ATOM 1580 C CA . GLY A 1 215 ? 16.633 5.104 -5.677 1.00 32.81 215 GLY A CA 1
ATOM 1581 C C . GLY A 1 215 ? 16.968 6.115 -4.572 1.00 32.81 215 GLY A C 1
ATOM 1582 O O . GLY A 1 215 ? 18.078 6.116 -4.046 1.00 32.81 215 GLY A O 1
ATOM 1583 N N . GLY A 1 216 ? 16.013 6.962 -4.190 1.00 33.19 216 GLY A N 1
ATOM 1584 C CA . GLY A 1 216 ? 16.147 7.998 -3.166 1.00 33.19 216 GLY A CA 1
ATOM 1585 C C . GLY A 1 216 ? 16.234 7.430 -1.754 1.00 33.19 216 GLY A C 1
ATOM 1586 O O . GLY A 1 216 ? 17.090 7.872 -0.989 1.00 33.19 216 GLY A O 1
ATOM 1587 N N . ASP A 1 217 ? 15.437 6.406 -1.447 1.00 36.81 217 ASP A N 1
ATOM 1588 C CA . ASP A 1 217 ? 15.490 5.672 -0.180 1.00 36.81 217 ASP A CA 1
ATOM 1589 C C . ASP A 1 217 ? 16.836 4.936 -0.040 1.00 36.81 217 ASP A C 1
ATOM 1591 O O . ASP A 1 217 ? 17.506 5.060 0.987 1.00 36.81 217 ASP A O 1
ATOM 1595 N N . ALA A 1 218 ? 17.330 4.309 -1.118 1.00 36.62 218 ALA A N 1
ATOM 1596 C CA . ALA A 1 218 ? 18.662 3.696 -1.149 1.00 36.62 218 ALA A CA 1
ATOM 1597 C C . ALA A 1 218 ? 19.812 4.723 -1.002 1.00 36.62 218 ALA A C 1
ATOM 1599 O O . ALA A 1 218 ? 20.845 4.442 -0.390 1.00 36.62 218 ALA A O 1
ATOM 1600 N N . ILE A 1 219 ? 19.651 5.945 -1.528 1.00 37.94 219 ILE A N 1
ATOM 1601 C CA . ILE A 1 219 ? 20.632 7.040 -1.399 1.00 37.94 219 ILE A CA 1
ATOM 1602 C C . ILE A 1 219 ? 20.570 7.712 -0.014 1.00 37.94 219 ILE A C 1
ATOM 1604 O O . ILE A 1 219 ? 21.597 8.175 0.497 1.00 37.94 219 ILE A O 1
ATOM 1608 N N . ALA A 1 220 ? 19.395 7.788 0.612 1.00 34.59 220 ALA A N 1
ATOM 1609 C CA . ALA A 1 220 ? 19.224 8.305 1.968 1.00 34.59 220 ALA A CA 1
ATOM 1610 C C . ALA A 1 220 ? 19.871 7.365 2.996 1.00 34.59 220 ALA A C 1
ATOM 1612 O O . ALA A 1 220 ? 20.688 7.827 3.795 1.00 34.59 220 ALA A O 1
ATOM 1613 N N . GLU A 1 221 ? 19.631 6.055 2.878 1.00 41.44 221 GLU A N 1
ATOM 1614 C CA . GLU A 1 221 ? 20.305 5.030 3.687 1.00 41.44 221 GLU A CA 1
ATOM 1615 C C . GLU A 1 221 ? 21.828 5.036 3.461 1.00 41.44 221 GLU A C 1
ATOM 1617 O O . GLU A 1 221 ? 22.608 4.953 4.414 1.00 41.44 221 GLU A O 1
ATOM 1622 N N . ARG A 1 222 ? 22.287 5.251 2.216 1.00 40.31 222 ARG A N 1
ATOM 1623 C CA . ARG A 1 222 ? 23.717 5.414 1.900 1.00 40.31 222 ARG A CA 1
ATOM 1624 C C . ARG A 1 222 ? 24.343 6.624 2.602 1.00 40.31 222 ARG A C 1
ATOM 1626 O O . ARG A 1 222 ? 25.456 6.505 3.106 1.00 40.31 222 ARG A O 1
ATOM 1633 N N . ASN A 1 223 ? 23.662 7.771 2.645 1.00 37.34 223 ASN A N 1
ATOM 1634 C CA . ASN A 1 223 ? 24.193 9.003 3.246 1.00 37.34 223 ASN A CA 1
ATOM 1635 C C . ASN A 1 223 ? 24.294 8.933 4.777 1.00 37.34 223 ASN A C 1
ATOM 1637 O O . ASN A 1 223 ? 25.241 9.480 5.347 1.00 37.34 223 ASN A O 1
ATOM 1641 N N . GLU A 1 224 ? 23.353 8.253 5.437 1.00 41.97 224 GLU A N 1
ATOM 1642 C CA . GLU A 1 224 ? 23.426 7.990 6.879 1.00 41.97 224 GLU A CA 1
ATOM 1643 C C . GLU A 1 224 ? 24.536 6.977 7.214 1.00 41.97 224 GLU A C 1
ATOM 1645 O O . GLU A 1 224 ? 25.216 7.120 8.230 1.00 41.97 224 GLU A O 1
ATOM 1650 N N . ALA A 1 225 ? 24.810 6.021 6.317 1.00 43.25 225 ALA A N 1
ATOM 1651 C CA . ALA A 1 225 ? 25.850 5.004 6.493 1.00 43.25 225 ALA A CA 1
ATOM 1652 C C . ALA A 1 225 ? 27.280 5.443 6.093 1.00 43.25 225 ALA A C 1
ATOM 1654 O O . ALA A 1 225 ? 28.250 4.742 6.407 1.00 43.25 225 ALA A 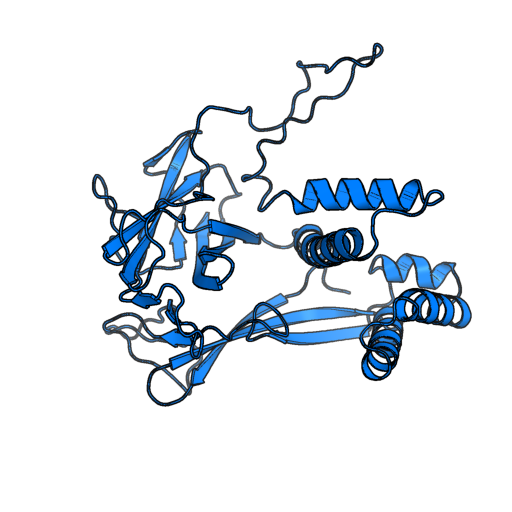O 1
ATOM 1655 N N . THR A 1 226 ? 27.459 6.558 5.371 1.00 39.25 226 THR A N 1
ATOM 1656 C CA . THR A 1 226 ? 28.782 7.027 4.897 1.00 39.25 226 THR A CA 1
ATOM 1657 C C . THR A 1 226 ? 29.321 8.260 5.622 1.00 39.25 226 THR A C 1
ATOM 1659 O O . THR A 1 226 ? 30.450 8.654 5.347 1.00 39.25 226 THR A O 1
ATOM 1662 N N . GLY A 1 227 ? 28.575 8.855 6.560 1.00 37.19 227 GLY A N 1
ATOM 1663 C CA . GLY A 1 227 ? 29.038 10.033 7.306 1.00 37.19 227 GLY A CA 1
ATOM 1664 C C . GLY A 1 227 ? 29.063 11.331 6.487 1.00 37.19 227 GLY A C 1
ATOM 1665 O O . GLY A 1 227 ? 29.826 12.239 6.810 1.00 37.19 227 GLY A O 1
ATOM 1666 N N . GLY A 1 228 ? 28.220 11.433 5.455 1.00 42.00 228 GLY A N 1
ATOM 1667 C CA . GLY A 1 228 ? 28.108 12.611 4.587 1.00 42.00 228 GLY A CA 1
ATOM 1668 C C . GLY A 1 228 ? 28.799 12.470 3.218 1.00 42.00 228 GLY A C 1
ATOM 1669 O O . GLY A 1 228 ? 29.472 11.469 2.961 1.00 42.00 228 GLY A O 1
ATOM 1670 N N . PRO A 1 229 ? 28.580 13.435 2.302 1.00 40.19 229 PRO A N 1
ATOM 1671 C CA . PRO A 1 229 ? 29.076 13.375 0.927 1.00 40.19 229 PRO A CA 1
ATOM 1672 C C . PRO A 1 229 ? 30.558 13.773 0.817 1.00 40.19 229 PRO A C 1
ATOM 1674 O O . PRO A 1 229 ? 31.017 14.674 1.515 1.00 40.19 229 PRO A O 1
ATOM 1677 N N . ALA A 1 230 ? 31.295 13.126 -0.092 1.00 44.47 230 ALA A N 1
ATOM 1678 C CA . ALA A 1 230 ? 32.660 13.514 -0.459 1.00 44.47 230 ALA A CA 1
ATOM 1679 C C . ALA A 1 230 ? 32.669 14.844 -1.246 1.00 44.47 230 ALA A C 1
ATOM 1681 O O . ALA A 1 230 ? 31.734 15.136 -1.993 1.00 44.47 230 ALA A O 1
ATOM 1682 N N . GLU A 1 231 ? 33.720 15.649 -1.062 1.00 38.12 231 GLU A N 1
ATOM 1683 C CA . GLU A 1 231 ? 33.770 17.083 -1.412 1.00 38.12 231 GLU A CA 1
ATOM 1684 C C . GLU A 1 231 ? 33.832 17.431 -2.917 1.00 38.12 231 GLU A C 1
ATOM 1686 O O . GLU A 1 231 ? 33.739 18.609 -3.242 1.00 38.12 231 GLU A O 1
ATOM 1691 N N . ASP A 1 232 ? 33.900 16.467 -3.843 1.00 39.09 232 ASP A N 1
ATOM 1692 C CA . ASP A 1 232 ? 34.158 16.748 -5.274 1.00 39.09 232 ASP A CA 1
ATOM 1693 C C . ASP A 1 232 ? 33.013 16.399 -6.249 1.00 39.09 232 ASP A C 1
ATOM 1695 O O . ASP A 1 232 ? 33.229 16.276 -7.453 1.00 39.09 232 ASP A O 1
ATOM 1699 N N . ASP A 1 233 ? 31.770 16.279 -5.771 1.00 43.81 233 ASP A N 1
ATOM 1700 C CA . ASP A 1 233 ? 30.653 15.789 -6.597 1.00 43.81 233 ASP A CA 1
ATOM 1701 C C . ASP A 1 233 ? 29.467 16.769 -6.684 1.00 43.81 233 ASP A C 1
ATOM 1703 O O . ASP A 1 233 ? 28.329 16.464 -6.326 1.00 43.81 233 ASP A O 1
ATOM 1707 N N . GLY A 1 234 ? 29.730 17.994 -7.151 1.00 34.75 234 GLY A N 1
ATOM 1708 C CA . GLY A 1 234 ? 28.746 19.089 -7.196 1.00 34.75 234 GLY A CA 1
ATOM 1709 C C . GLY A 1 234 ? 27.475 18.800 -8.015 1.00 34.75 234 GLY A C 1
ATOM 1710 O O . GLY A 1 234 ? 26.417 19.349 -7.717 1.00 34.75 234 GLY A O 1
ATOM 1711 N N . MET A 1 235 ? 27.540 17.902 -9.004 1.00 37.94 235 MET A N 1
ATOM 1712 C CA . MET A 1 235 ? 26.370 17.417 -9.757 1.00 37.94 235 MET A CA 1
ATOM 1713 C C . MET A 1 235 ? 25.678 16.238 -9.056 1.00 37.94 235 MET A C 1
ATOM 1715 O O . MET A 1 235 ? 24.447 16.180 -9.047 1.00 37.94 235 MET A O 1
ATOM 1719 N N . GLY A 1 236 ? 26.438 15.344 -8.412 1.00 35.66 236 GLY A N 1
ATOM 1720 C CA . GLY A 1 236 ? 25.902 14.269 -7.572 1.00 35.66 236 GLY A CA 1
ATOM 1721 C C . GLY A 1 236 ? 25.162 14.790 -6.335 1.00 35.66 236 GLY A C 1
ATOM 1722 O O . GLY A 1 236 ? 24.114 14.263 -5.970 1.00 35.66 236 GLY A O 1
ATOM 1723 N N . GLN A 1 237 ? 25.629 15.892 -5.739 1.00 36.59 237 GLN A N 1
ATOM 1724 C CA . GLN A 1 237 ? 24.945 16.584 -4.641 1.00 36.59 237 GLN A CA 1
ATOM 1725 C C . GLN A 1 237 ? 23.656 17.278 -5.094 1.00 36.59 237 GLN A C 1
ATOM 1727 O O . GLN A 1 237 ? 22.669 17.244 -4.365 1.00 36.59 237 GLN A O 1
ATOM 1732 N N . LEU A 1 238 ? 23.636 17.875 -6.290 1.00 35.94 238 LEU A N 1
ATOM 1733 C CA . LEU A 1 238 ? 22.449 18.527 -6.857 1.00 35.94 238 LEU A CA 1
ATOM 1734 C C . LEU A 1 238 ? 21.370 17.500 -7.225 1.00 35.94 238 LEU A C 1
ATOM 1736 O O . LEU A 1 238 ? 20.211 17.677 -6.858 1.00 35.94 238 LEU A O 1
ATOM 1740 N N . LEU A 1 239 ? 21.752 16.387 -7.859 1.00 37.94 239 LEU A N 1
ATOM 1741 C CA . LEU A 1 239 ? 20.857 15.256 -8.126 1.00 37.94 239 LEU A CA 1
ATOM 1742 C C . LEU A 1 239 ? 20.404 14.565 -6.832 1.00 37.94 239 LEU A C 1
ATOM 1744 O O . LEU A 1 239 ? 19.243 14.184 -6.721 1.00 37.94 239 LEU A O 1
ATOM 1748 N N . GLY A 1 240 ? 21.273 14.478 -5.822 1.00 33.75 240 GLY A N 1
ATOM 1749 C CA . GLY A 1 240 ? 20.930 13.983 -4.488 1.00 33.75 240 GLY A CA 1
ATOM 1750 C C . GLY A 1 240 ? 20.001 14.916 -3.703 1.00 33.75 240 GLY A C 1
ATOM 1751 O O . GLY A 1 240 ? 19.152 14.441 -2.956 1.00 33.75 240 GLY A O 1
ATOM 1752 N N . LEU A 1 241 ? 20.108 16.236 -3.881 1.00 33.69 241 LEU A N 1
ATOM 1753 C CA . LEU A 1 241 ? 19.208 17.233 -3.287 1.00 33.69 241 LEU A CA 1
ATOM 1754 C C . LEU A 1 241 ? 17.839 17.241 -3.974 1.00 33.69 241 LEU A C 1
ATOM 1756 O O . LEU A 1 241 ? 16.827 17.233 -3.281 1.00 33.69 241 LEU A O 1
ATOM 1760 N N . PHE A 1 242 ? 17.789 17.179 -5.309 1.00 36.00 242 PHE A N 1
ATOM 1761 C CA . PHE A 1 242 ? 16.532 17.000 -6.046 1.00 36.00 242 PHE A CA 1
ATOM 1762 C C . PHE A 1 242 ? 15.882 15.650 -5.725 1.00 36.00 242 PHE A C 1
ATOM 1764 O O . PHE A 1 242 ? 14.681 15.602 -5.482 1.00 36.00 242 PHE A O 1
ATOM 1771 N N . GLY A 1 243 ? 16.679 14.583 -5.614 1.00 33.78 243 GLY A N 1
ATOM 1772 C CA . GLY A 1 243 ? 16.237 13.279 -5.128 1.00 33.78 243 GLY A CA 1
ATOM 1773 C C . GLY A 1 243 ? 15.667 13.346 -3.712 1.00 33.78 243 GLY A C 1
ATOM 1774 O O . GLY A 1 243 ? 14.618 12.774 -3.479 1.00 33.78 243 GLY A O 1
ATOM 1775 N N . LYS A 1 244 ? 16.271 14.107 -2.787 1.00 32.19 244 LYS A N 1
ATOM 1776 C CA . LYS A 1 244 ? 15.750 14.308 -1.418 1.00 32.19 244 LYS A CA 1
ATOM 1777 C C . LYS A 1 244 ? 14.458 15.127 -1.365 1.00 32.19 244 LYS A C 1
ATOM 1779 O O . LYS A 1 244 ? 13.580 14.793 -0.582 1.00 32.19 244 LYS A O 1
ATOM 1784 N N . VAL A 1 245 ? 14.328 16.174 -2.182 1.00 33.88 245 VAL A N 1
ATOM 1785 C CA . VAL A 1 245 ? 13.112 17.011 -2.243 1.00 33.88 245 VAL A CA 1
ATOM 1786 C C . VAL A 1 245 ? 11.949 16.251 -2.896 1.00 33.88 245 VAL A C 1
ATOM 1788 O O . VAL A 1 245 ? 10.808 16.374 -2.456 1.00 33.88 245 VAL A O 1
ATOM 1791 N N . ILE A 1 246 ? 12.240 15.407 -3.888 1.00 34.28 246 ILE A N 1
ATOM 1792 C CA . ILE A 1 246 ? 11.261 14.526 -4.542 1.00 34.28 246 ILE A CA 1
ATOM 1793 C C . ILE A 1 246 ? 10.957 13.286 -3.676 1.00 34.28 246 ILE A C 1
ATOM 1795 O O . ILE A 1 246 ? 9.817 12.844 -3.640 1.00 34.28 246 ILE A O 1
ATOM 1799 N N . ALA A 1 247 ? 11.923 12.767 -2.910 1.00 34.47 247 ALA A N 1
ATOM 1800 C CA . ALA A 1 247 ? 11.729 11.667 -1.955 1.00 34.47 247 ALA A CA 1
ATOM 1801 C C . ALA A 1 247 ? 11.021 12.098 -0.659 1.00 34.47 247 ALA A C 1
ATOM 1803 O O . ALA A 1 247 ? 10.417 11.265 0.009 1.00 34.47 247 ALA A O 1
ATOM 1804 N N . SER A 1 248 ? 11.035 13.389 -0.305 1.00 31.19 248 SER A N 1
ATOM 1805 C CA . SER A 1 248 ? 10.260 13.919 0.832 1.00 31.19 248 SER A CA 1
ATOM 1806 C C . SER A 1 248 ? 8.754 14.053 0.559 1.00 31.19 248 SER A C 1
ATOM 1808 O O . SER A 1 248 ? 8.020 14.561 1.403 1.00 31.19 248 SER A O 1
ATOM 1810 N N . ALA A 1 249 ? 8.299 13.620 -0.616 1.00 33.91 249 ALA A N 1
ATOM 1811 C CA . ALA A 1 249 ? 6.944 13.779 -1.108 1.00 33.91 249 ALA A CA 1
ATOM 1812 C C . ALA A 1 249 ? 6.264 12.430 -1.346 1.00 33.91 249 ALA A C 1
ATOM 1814 O O . ALA A 1 249 ? 6.667 11.666 -2.222 1.00 33.91 249 ALA A O 1
ATOM 1815 N N . ASP A 1 250 ? 5.190 12.148 -0.612 1.00 42.09 250 ASP A N 1
ATOM 1816 C CA . ASP A 1 250 ? 4.404 10.924 -0.810 1.00 42.09 250 ASP A CA 1
ATOM 1817 C C . ASP A 1 250 ? 3.420 11.019 -2.007 1.00 42.09 250 ASP A C 1
ATOM 1819 O O . ASP A 1 250 ? 3.001 9.987 -2.549 1.00 42.09 250 ASP A O 1
ATOM 1823 N N . SER A 1 251 ? 3.134 12.246 -2.473 1.00 37.41 251 SER A N 1
ATOM 1824 C CA . SER A 1 251 ? 2.535 12.631 -3.765 1.00 37.41 251 SER A CA 1
ATOM 1825 C C . SER A 1 251 ? 2.654 14.162 -3.980 1.00 37.41 251 SER A C 1
ATOM 1827 O O . SER A 1 251 ? 2.919 14.879 -3.012 1.00 37.41 251 SER A O 1
ATOM 1829 N N . PRO A 1 252 ? 2.419 14.722 -5.192 1.00 37.75 252 PRO A N 1
ATOM 1830 C CA . PRO A 1 252 ? 2.347 16.180 -5.402 1.00 37.75 252 PRO A CA 1
ATOM 1831 C C . PRO A 1 252 ? 1.254 16.873 -4.573 1.00 37.75 252 PRO A C 1
ATOM 1833 O O . PRO A 1 252 ? 1.292 18.083 -4.387 1.00 37.75 252 PRO A O 1
ATOM 1836 N N . GLU A 1 253 ? 0.270 16.109 -4.098 1.00 41.88 253 GLU A N 1
ATOM 1837 C CA . GLU A 1 253 ? -0.863 16.579 -3.297 1.00 41.88 253 GLU A CA 1
ATOM 1838 C C . GLU A 1 253 ? -0.533 16.589 -1.795 1.00 41.88 253 GLU A C 1
ATOM 1840 O O . GLU A 1 253 ? -1.070 17.412 -1.056 1.00 41.88 253 GLU A O 1
ATOM 1845 N N . ASP A 1 254 ? 0.386 15.715 -1.365 1.00 36.78 254 ASP A N 1
ATOM 1846 C CA . ASP A 1 254 ? 0.957 15.677 -0.008 1.00 36.78 254 ASP A CA 1
ATOM 1847 C C . ASP A 1 254 ? 2.086 16.709 0.166 1.00 36.78 254 ASP A C 1
ATOM 1849 O O . ASP A 1 254 ? 2.535 17.008 1.272 1.00 36.78 254 ASP A O 1
ATOM 1853 N N . LEU A 1 255 ? 2.522 17.298 -0.947 1.00 36.16 255 LEU A N 1
ATOM 1854 C CA . LEU A 1 255 ? 3.440 18.416 -1.004 1.00 36.16 255 LEU A CA 1
ATOM 1855 C C . LEU A 1 255 ? 2.681 19.743 -1.015 1.00 36.16 255 LEU A C 1
ATOM 1857 O O . LEU A 1 255 ? 2.218 20.221 -2.049 1.00 36.16 255 LEU A O 1
ATOM 1861 N N . GLN A 1 256 ? 2.699 20.444 0.114 1.00 41.03 256 GLN A N 1
ATOM 1862 C CA . GLN A 1 256 ? 2.552 21.902 0.110 1.00 41.03 256 GLN A CA 1
ATOM 1863 C C . GLN A 1 256 ? 3.862 22.549 -0.381 1.00 41.03 256 GLN A C 1
ATOM 1865 O O . GLN A 1 256 ? 4.501 23.320 0.334 1.00 41.03 256 GLN A O 1
ATOM 1870 N N . ILE A 1 257 ? 4.316 22.208 -1.594 1.00 33.25 257 ILE A N 1
ATOM 1871 C CA . ILE A 1 257 ? 5.431 22.924 -2.219 1.00 33.25 257 ILE A CA 1
ATOM 1872 C C . ILE A 1 257 ? 4.859 24.175 -2.863 1.00 33.25 257 ILE A C 1
ATOM 1874 O O . ILE A 1 257 ? 4.193 24.116 -3.892 1.00 33.25 257 ILE A O 1
ATOM 1878 N N . SER A 1 258 ? 5.183 25.325 -2.283 1.00 31.62 258 SER A N 1
ATOM 1879 C CA . SER A 1 258 ? 5.136 26.586 -3.008 1.00 31.62 258 SER A CA 1
ATOM 1880 C C . SER A 1 258 ? 6.461 26.792 -3.737 1.00 31.62 258 SER A C 1
ATOM 1882 O O . SER A 1 258 ? 7.487 27.023 -3.093 1.00 31.62 258 SER A O 1
ATOM 1884 N N . MET A 1 259 ? 6.454 26.728 -5.066 1.00 32.28 259 MET A N 1
ATOM 1885 C CA . MET A 1 259 ? 7.590 27.162 -5.875 1.00 32.28 259 MET A CA 1
ATOM 1886 C C . MET A 1 259 ? 7.386 28.619 -6.265 1.00 32.28 259 MET A C 1
ATOM 1888 O O . MET A 1 259 ? 6.383 28.961 -6.887 1.00 32.28 259 MET A O 1
ATOM 1892 N N . THR A 1 260 ? 8.355 29.464 -5.931 1.00 32.59 260 THR A N 1
ATOM 1893 C CA . THR A 1 260 ? 8.377 30.870 -6.327 1.00 32.59 260 THR A CA 1
ATOM 1894 C C . THR A 1 260 ? 9.699 31.145 -7.033 1.00 32.59 260 THR A C 1
ATOM 1896 O O . THR A 1 260 ? 10.767 30.882 -6.482 1.00 32.59 260 THR A O 1
ATOM 1899 N N . THR A 1 261 ? 9.644 31.648 -8.267 1.00 33.31 261 THR A N 1
ATOM 1900 C CA . THR A 1 261 ? 10.845 32.100 -8.983 1.00 33.31 261 THR A CA 1
ATOM 1901 C C . THR A 1 261 ? 11.459 33.291 -8.261 1.00 33.31 261 THR A C 1
ATOM 1903 O O . THR A 1 261 ? 10.721 34.139 -7.771 1.00 33.31 261 THR A O 1
ATOM 1906 N N . LEU A 1 262 ? 12.786 33.386 -8.218 1.00 41.53 262 LEU A N 1
ATOM 1907 C CA . LEU A 1 262 ? 13.444 34.573 -7.678 1.00 41.53 262 LEU A CA 1
ATOM 1908 C C . LEU A 1 262 ? 13.412 35.716 -8.708 1.00 41.53 262 LEU A C 1
ATOM 1910 O O . LEU A 1 262 ? 13.518 35.469 -9.911 1.00 41.53 262 LEU A O 1
ATOM 1914 N N . ASP A 1 263 ? 13.251 36.951 -8.242 1.00 52.78 263 ASP A N 1
ATOM 1915 C CA . ASP A 1 263 ? 13.413 38.162 -9.040 1.00 52.78 263 ASP A CA 1
ATOM 1916 C C . ASP A 1 263 ? 14.897 38.437 -9.356 1.00 52.78 263 ASP A C 1
ATOM 1918 O O . ASP A 1 263 ? 15.806 37.720 -8.926 1.00 52.78 263 ASP A O 1
ATOM 1922 N N . GLU A 1 264 ? 15.164 39.493 -10.125 1.00 55.47 264 GLU A N 1
ATOM 1923 C CA . GLU A 1 264 ? 16.526 39.893 -10.514 1.00 55.47 264 GLU A CA 1
ATOM 1924 C C . GLU A 1 264 ? 17.405 40.315 -9.318 1.00 55.47 264 GLU A C 1
ATOM 1926 O O . GLU A 1 264 ? 18.618 40.465 -9.462 1.00 55.47 264 GLU A O 1
ATOM 1931 N N . GLN A 1 265 ? 16.813 40.502 -8.136 1.00 52.78 265 GLN A N 1
ATOM 1932 C CA . GLN A 1 265 ? 17.490 40.826 -6.883 1.00 52.78 265 GLN A CA 1
ATOM 1933 C C . GLN A 1 265 ? 17.645 39.600 -5.967 1.00 52.78 265 GLN A C 1
ATOM 1935 O O . GLN A 1 265 ? 18.211 39.723 -4.879 1.00 52.78 265 GLN A O 1
ATOM 1940 N N . GLY A 1 266 ? 17.194 38.421 -6.406 1.00 35.97 266 GLY A N 1
ATOM 1941 C CA . GLY A 1 266 ? 17.279 37.174 -5.655 1.00 35.97 266 GLY A CA 1
ATOM 1942 C C . GLY A 1 266 ? 16.188 36.995 -4.595 1.00 35.97 266 GLY A C 1
ATOM 1943 O O . GLY A 1 266 ? 16.329 36.110 -3.752 1.00 35.97 266 GLY A O 1
ATOM 1944 N N . ASN A 1 267 ? 15.115 37.795 -4.610 1.00 48.12 267 ASN A N 1
ATOM 1945 C CA . ASN A 1 267 ? 13.980 37.641 -3.695 1.00 48.12 267 ASN A CA 1
ATOM 1946 C C . ASN A 1 267 ? 12.863 36.800 -4.328 1.00 48.12 267 ASN A C 1
ATOM 1948 O O . ASN A 1 267 ? 12.701 36.832 -5.543 1.00 48.12 267 ASN A O 1
ATOM 1952 N N . PRO A 1 268 ? 12.047 36.079 -3.544 1.00 40.88 268 PRO A N 1
ATOM 1953 C CA . PRO A 1 268 ? 10.901 35.344 -4.077 1.00 40.88 268 PRO A CA 1
ATOM 1954 C C . PRO A 1 268 ? 9.876 36.276 -4.757 1.00 40.88 268 PRO A C 1
ATOM 1956 O O . PRO A 1 268 ? 9.277 37.130 -4.106 1.00 40.88 268 PRO A O 1
ATOM 1959 N N . ASP A 1 269 ? 9.636 36.092 -6.059 1.00 54.97 269 ASP A N 1
ATOM 1960 C CA . ASP A 1 269 ? 8.579 36.769 -6.822 1.00 54.97 269 ASP A CA 1
ATOM 1961 C C . ASP A 1 269 ? 7.213 36.127 -6.540 1.00 54.97 269 ASP A C 1
ATOM 1963 O O . ASP A 1 269 ? 6.713 35.279 -7.284 1.00 54.97 269 ASP A O 1
ATOM 1967 N N . GLU A 1 270 ? 6.599 36.544 -5.437 1.00 51.78 270 GLU A N 1
ATOM 1968 C CA . GLU A 1 270 ? 5.311 36.036 -4.950 1.00 51.78 270 GLU A CA 1
ATOM 1969 C C . GLU A 1 270 ? 4.171 36.091 -5.985 1.00 51.78 270 GLU A C 1
ATOM 1971 O O . GLU A 1 270 ? 3.202 35.341 -5.873 1.00 51.78 270 GLU A O 1
ATOM 1976 N N . SER A 1 271 ? 4.287 36.919 -7.030 1.00 46.38 271 SER A N 1
ATOM 1977 C CA . SER A 1 271 ? 3.299 36.990 -8.115 1.00 46.38 271 SER A CA 1
ATOM 1978 C C . SER A 1 271 ? 3.312 35.772 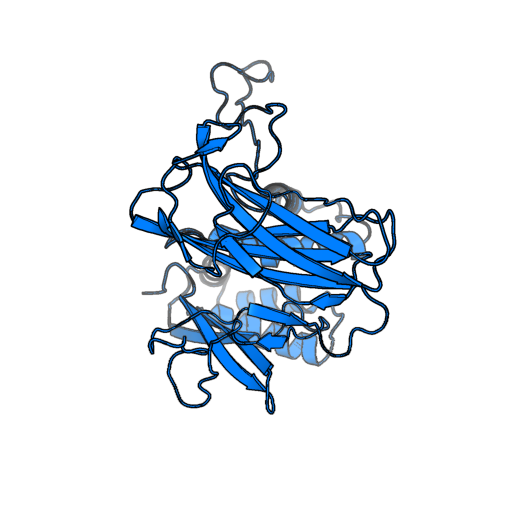-9.051 1.00 46.38 271 SER A C 1
ATOM 1980 O O . SER A 1 271 ? 2.359 35.564 -9.803 1.00 46.38 271 SER A O 1
ATOM 1982 N N . LYS A 1 272 ? 4.370 34.953 -8.992 1.00 40.22 272 LYS A N 1
ATOM 1983 C CA . LYS A 1 272 ? 4.571 33.739 -9.800 1.00 40.22 272 LYS A CA 1
ATOM 1984 C C . LYS A 1 272 ? 4.585 32.458 -8.964 1.00 40.22 272 LYS A C 1
ATOM 1986 O O . LYS A 1 272 ? 5.039 31.423 -9.450 1.00 40.22 272 LYS A O 1
ATOM 1991 N N . ARG A 1 273 ? 4.116 32.516 -7.713 1.00 40.19 273 ARG A N 1
ATOM 1992 C CA . ARG A 1 273 ? 4.025 31.345 -6.835 1.00 40.19 273 ARG A CA 1
ATOM 1993 C C . ARG A 1 273 ? 3.082 30.301 -7.445 1.00 40.19 273 ARG A C 1
ATOM 1995 O O . ARG A 1 273 ? 1.922 30.599 -7.721 1.00 40.19 273 ARG A O 1
ATOM 2002 N N . VAL A 1 274 ? 3.570 29.075 -7.614 1.00 37.03 274 VAL A N 1
ATOM 2003 C CA . VAL A 1 274 ? 2.781 27.914 -8.056 1.00 37.03 274 VAL A CA 1
ATOM 2004 C C . VAL A 1 274 ? 2.797 26.865 -6.945 1.00 37.03 274 VAL A C 1
ATOM 2006 O O . VAL A 1 274 ? 3.861 26.562 -6.405 1.00 37.03 274 VAL A O 1
ATOM 2009 N N . GLY A 1 275 ? 1.622 26.336 -6.591 1.00 38.03 275 GLY A N 1
ATOM 2010 C CA . GLY A 1 275 ? 1.446 25.311 -5.556 1.00 38.03 275 GLY A CA 1
ATOM 2011 C C . GLY A 1 275 ? 0.436 25.678 -4.465 1.00 38.03 275 GLY A C 1
ATOM 2012 O O . GLY A 1 275 ? -0.006 26.825 -4.361 1.00 38.03 275 GLY A O 1
ATOM 2013 N N . SER A 1 276 ? 0.059 24.688 -3.655 1.00 37.91 276 SER A N 1
ATOM 2014 C CA . SER A 1 276 ? -0.855 24.847 -2.519 1.00 37.91 276 SER A CA 1
ATOM 2015 C C . SER A 1 276 ? -0.158 25.619 -1.397 1.00 37.91 276 SER A C 1
ATOM 2017 O O . SER A 1 276 ? 0.884 25.201 -0.895 1.00 37.91 276 SER A O 1
ATOM 2019 N N . THR A 1 277 ? -0.713 26.762 -0.994 1.00 35.03 277 THR A N 1
ATOM 2020 C CA . THR A 1 277 ? -0.256 27.493 0.196 1.00 35.03 277 THR A CA 1
ATOM 2021 C C . THR A 1 277 ? -0.444 26.637 1.443 1.00 35.03 277 THR A C 1
ATOM 2023 O O . THR A 1 277 ? -1.471 25.970 1.563 1.00 35.03 277 THR A O 1
ATOM 2026 N N . VAL A 1 278 ? 0.501 26.719 2.385 1.00 37.09 278 VAL A N 1
ATOM 2027 C CA . VAL A 1 278 ? 0.353 26.212 3.755 1.00 37.09 278 VAL A CA 1
ATOM 2028 C C . VAL A 1 278 ? -0.879 26.859 4.383 1.00 37.09 278 VAL A C 1
ATOM 2030 O O . VAL A 1 278 ? -0.831 27.985 4.871 1.00 37.09 278 VAL A O 1
ATOM 2033 N N . GLY A 1 279 ? -2.016 26.181 4.289 1.00 40.22 279 GLY A N 1
ATOM 2034 C CA . GLY A 1 279 ? -3.144 26.420 5.170 1.00 40.22 279 GLY A CA 1
ATOM 2035 C C . GLY A 1 279 ? -2.974 25.538 6.399 1.00 40.22 279 GLY A C 1
ATOM 2036 O O . GLY A 1 279 ? -2.449 24.432 6.280 1.00 40.22 279 GLY A O 1
ATOM 2037 N N . ASP A 1 280 ? -3.487 25.981 7.547 1.00 41.28 280 ASP A N 1
ATOM 2038 C CA . ASP A 1 280 ? -3.667 25.203 8.790 1.00 41.28 280 ASP A CA 1
ATOM 2039 C C . ASP A 1 280 ? -4.625 23.989 8.625 1.00 41.28 280 ASP A C 1
ATOM 2041 O O . ASP A 1 280 ? -5.308 23.558 9.554 1.00 41.28 280 ASP A O 1
ATOM 2045 N N . ALA A 1 281 ? -4.740 23.461 7.409 1.00 45.34 281 ALA A N 1
ATOM 2046 C CA . ALA A 1 281 ? -5.572 22.345 7.023 1.00 45.34 281 ALA A CA 1
ATOM 2047 C C . ALA A 1 281 ? -4.879 21.024 7.398 1.00 45.34 281 ALA A C 1
ATOM 2049 O O . ALA A 1 281 ? -3.715 20.834 7.035 1.00 45.34 281 ALA A O 1
ATOM 2050 N N . PRO A 1 282 ? -5.565 20.090 8.082 1.00 51.03 282 PRO A N 1
ATOM 2051 C CA . PRO A 1 282 ? -5.001 18.774 8.351 1.00 51.03 282 PRO A CA 1
ATOM 2052 C C . PRO A 1 282 ? -4.694 18.051 7.029 1.00 51.03 282 PRO A C 1
ATOM 2054 O O . PRO A 1 282 ? -5.483 18.170 6.083 1.00 51.03 282 PRO A O 1
ATOM 2057 N N . PRO A 1 283 ? -3.575 17.309 6.944 1.00 62.03 283 PRO A N 1
ATOM 2058 C CA . PRO A 1 283 ? -3.193 16.614 5.721 1.00 62.03 283 PRO A CA 1
ATOM 2059 C C . PRO A 1 283 ? -4.272 15.597 5.300 1.00 62.03 283 PRO A C 1
ATOM 2061 O O . PRO A 1 283 ? -4.982 15.076 6.167 1.00 62.03 283 PRO A O 1
ATOM 2064 N N . PRO A 1 284 ? -4.390 15.288 3.992 1.00 70.50 284 PRO A N 1
ATOM 2065 C CA . PRO A 1 284 ? -5.317 14.282 3.460 1.00 70.50 284 PRO A CA 1
ATOM 2066 C C . PRO A 1 284 ? -5.259 12.936 4.187 1.00 70.50 284 PRO A C 1
ATOM 2068 O O . PRO A 1 284 ? -6.286 12.277 4.359 1.00 70.50 284 PRO A O 1
ATOM 2071 N N . ILE A 1 285 ? -4.067 12.549 4.648 1.00 69.81 285 ILE A N 1
ATOM 2072 C CA . ILE A 1 285 ? -3.837 11.387 5.503 1.00 69.81 285 ILE A CA 1
ATOM 2073 C C . ILE A 1 285 ? -2.989 11.824 6.705 1.00 69.81 285 ILE A C 1
ATOM 2075 O O . ILE A 1 285 ? -1.962 12.478 6.520 1.00 69.81 285 ILE A O 1
ATOM 2079 N N . PRO A 1 286 ? -3.377 11.483 7.946 1.00 76.81 286 PRO A N 1
ATOM 2080 C CA . PRO A 1 286 ? -2.589 11.834 9.120 1.00 76.81 286 PRO A CA 1
ATOM 2081 C C . PRO A 1 286 ? -1.281 11.033 9.166 1.00 76.81 286 PRO A C 1
ATOM 2083 O O . PRO A 1 286 ? -1.299 9.804 9.192 1.00 76.81 286 PRO A O 1
ATOM 2086 N N . HIS A 1 287 ? -0.148 11.734 9.245 1.00 78.12 287 HIS A N 1
ATOM 2087 C CA . HIS A 1 287 ? 1.170 11.107 9.408 1.00 78.12 287 HIS A CA 1
ATOM 2088 C C . HIS A 1 287 ? 1.379 10.495 10.796 1.00 78.12 287 HIS A C 1
ATOM 2090 O O . HIS A 1 287 ? 2.097 9.514 10.936 1.00 78.12 287 HIS A O 1
ATOM 2096 N N . SER A 1 288 ? 0.733 11.052 11.820 1.00 81.00 288 SER A N 1
ATOM 2097 C CA . SER A 1 288 ? 0.857 10.597 13.201 1.00 81.00 288 SER A CA 1
ATOM 2098 C C . SER A 1 288 ? -0.531 10.524 13.826 1.00 81.00 288 SER A C 1
ATOM 2100 O O . SER A 1 288 ? -1.280 11.505 13.820 1.00 81.00 288 SER A O 1
ATOM 2102 N N . VAL A 1 289 ? -0.898 9.349 14.334 1.00 83.69 289 VAL A N 1
ATOM 2103 C CA . VAL A 1 289 ? -2.200 9.092 14.958 1.00 83.69 289 VAL A CA 1
ATOM 2104 C C . VAL A 1 289 ? -1.997 8.762 16.430 1.00 83.69 289 VAL A C 1
ATOM 2106 O O . VAL A 1 289 ? -1.241 7.857 16.788 1.00 83.69 289 VAL A O 1
ATOM 2109 N N . ALA A 1 290 ? -2.681 9.492 17.310 1.00 84.19 290 ALA A N 1
ATOM 2110 C CA . ALA A 1 290 ? -2.568 9.285 18.747 1.00 84.19 290 ALA A CA 1
ATOM 2111 C C . ALA A 1 290 ? -3.102 7.904 19.164 1.00 84.19 290 ALA A C 1
ATOM 2113 O O . ALA A 1 290 ? -4.229 7.532 18.837 1.00 84.19 290 ALA A O 1
ATOM 2114 N N . VAL A 1 291 ? -2.310 7.177 19.956 1.00 86.31 291 VAL A N 1
ATOM 2115 C CA . VAL A 1 291 ? -2.696 5.890 20.548 1.00 86.31 291 VAL A CA 1
ATOM 2116 C C . VAL A 1 291 ? -2.760 6.052 22.073 1.00 86.31 291 VAL A C 1
ATOM 2118 O O . VAL A 1 291 ? -1.734 5.965 22.754 1.00 86.31 291 VAL A O 1
ATOM 2121 N N . PRO A 1 292 ? -3.944 6.348 22.644 1.00 79.56 292 PRO A N 1
ATOM 2122 C CA . PRO A 1 292 ? -4.055 6.807 24.033 1.00 79.56 292 PRO A CA 1
ATOM 2123 C C . PRO A 1 292 ? -3.921 5.688 25.075 1.00 79.56 292 PRO A C 1
ATOM 2125 O O . PRO A 1 292 ? -3.646 5.956 26.241 1.00 79.56 292 PRO A O 1
ATOM 2128 N N . ALA A 1 293 ? -4.123 4.434 24.675 1.00 86.50 293 ALA A N 1
ATOM 2129 C CA . ALA A 1 293 ? -4.126 3.272 25.561 1.00 86.50 293 ALA A CA 1
ATOM 2130 C C . ALA A 1 293 ? -3.420 2.083 24.905 1.00 86.50 293 ALA A C 1
ATOM 2132 O O . ALA A 1 293 ? -3.228 2.083 23.695 1.00 86.50 293 ALA A O 1
ATOM 2133 N N . ALA A 1 294 ? -3.084 1.051 25.685 1.00 89.06 294 ALA A N 1
ATOM 2134 C CA . ALA A 1 294 ? -2.446 -0.167 25.174 1.00 89.06 294 ALA A CA 1
ATOM 2135 C C . ALA A 1 294 ? -3.391 -1.067 24.354 1.00 89.06 294 ALA A C 1
ATOM 2137 O O . ALA A 1 294 ? -2.946 -1.941 23.610 1.00 89.06 294 ALA A O 1
ATOM 2138 N N . SER A 1 295 ? -4.699 -0.856 24.482 1.00 92.06 295 SER A N 1
ATOM 2139 C CA . SER A 1 295 ? -5.732 -1.518 23.692 1.00 92.06 295 SER A CA 1
ATOM 2140 C C . SER A 1 295 ? -6.925 -0.594 23.518 1.00 92.06 295 SER A C 1
ATOM 2142 O O . SER A 1 295 ? -7.225 0.192 24.419 1.00 92.06 295 SER A O 1
ATOM 2144 N N . GLY A 1 296 ? -7.634 -0.728 22.407 1.00 90.00 296 GLY A N 1
ATOM 2145 C CA . GLY A 1 296 ? -8.812 0.075 22.121 1.00 90.00 296 GLY A CA 1
ATOM 2146 C C . GLY A 1 296 ? -9.290 -0.120 20.693 1.00 90.00 296 GLY A C 1
ATOM 2147 O O . GLY A 1 296 ? -8.925 -1.089 20.033 1.00 90.00 296 GLY A O 1
ATOM 2148 N N . ARG A 1 297 ? -10.089 0.834 20.227 1.00 88.81 297 ARG A N 1
ATOM 2149 C CA . ARG A 1 297 ? -10.520 0.952 18.837 1.00 88.81 297 ARG A CA 1
ATOM 2150 C C . ARG A 1 297 ? -9.986 2.260 18.286 1.00 88.81 297 ARG A C 1
ATOM 2152 O O . ARG A 1 297 ? -10.001 3.264 18.998 1.00 88.81 297 ARG A O 1
ATOM 2159 N N . LEU A 1 298 ? -9.519 2.237 17.047 1.00 87.50 298 LEU A N 1
ATOM 2160 C CA . LEU A 1 298 ? -9.015 3.410 16.352 1.00 87.50 298 LEU A CA 1
ATOM 2161 C C . LEU A 1 298 ? -9.729 3.560 15.014 1.00 87.50 298 LEU A C 1
ATOM 2163 O O . LEU A 1 298 ? -9.980 2.572 14.320 1.00 87.50 298 LEU A O 1
ATOM 2167 N N . VAL A 1 299 ? -10.021 4.808 14.660 1.00 88.31 299 VAL A N 1
ATOM 2168 C CA . VAL A 1 299 ? -10.411 5.188 13.307 1.00 88.31 299 VAL A CA 1
ATOM 2169 C C . VAL A 1 299 ? -9.397 6.193 12.794 1.00 88.31 299 VAL A C 1
ATOM 2171 O O . VAL A 1 299 ? -9.062 7.152 13.485 1.00 88.31 299 VAL A O 1
ATOM 2174 N N . ILE A 1 300 ? -8.874 5.933 11.600 1.00 88.44 300 ILE A N 1
ATOM 2175 C CA . ILE A 1 300 ? -7.928 6.801 10.905 1.00 88.44 300 ILE A CA 1
ATOM 2176 C C . ILE A 1 300 ? -8.690 7.441 9.746 1.00 88.44 300 ILE A C 1
ATOM 2178 O O . ILE A 1 300 ? -8.852 6.793 8.704 1.00 88.44 300 ILE A O 1
ATOM 2182 N N . PRO A 1 301 ? -9.221 8.663 9.929 1.00 86.75 301 PRO A N 1
ATOM 2183 C CA . PRO A 1 301 ? -9.924 9.354 8.870 1.00 86.75 301 PRO A CA 1
ATOM 2184 C C . PRO A 1 301 ? -8.940 9.918 7.848 1.00 86.75 301 PRO A C 1
ATOM 2186 O O . PRO A 1 301 ? -7.883 10.441 8.193 1.00 86.75 301 PRO A O 1
ATOM 2189 N N . MET A 1 302 ? -9.325 9.816 6.586 1.00 87.62 302 MET A N 1
ATOM 2190 C CA . MET A 1 302 ? -8.600 10.314 5.427 1.00 87.62 302 MET A CA 1
ATOM 2191 C C . MET A 1 302 ? -9.582 11.011 4.487 1.00 87.62 302 MET A C 1
ATOM 2193 O O . MET A 1 302 ? -10.802 10.820 4.569 1.00 87.62 302 MET A O 1
ATOM 2197 N N . TYR A 1 303 ? -9.063 11.820 3.575 1.00 86.38 303 TYR A N 1
ATOM 2198 C CA . TYR A 1 303 ? -9.874 12.405 2.518 1.00 86.38 303 TYR A CA 1
ATOM 2199 C C . TYR A 1 303 ? -9.100 12.546 1.212 1.00 86.38 303 TYR A C 1
ATOM 2201 O O . TYR A 1 303 ? -7.877 12.616 1.194 1.00 86.38 303 TYR A O 1
ATOM 2209 N N . GLN A 1 304 ? -9.837 12.593 0.105 1.00 84.94 304 GLN A N 1
ATOM 2210 C CA . GLN A 1 304 ? -9.309 12.908 -1.219 1.00 84.94 304 GLN A CA 1
ATOM 2211 C C . GLN A 1 304 ? -10.085 14.089 -1.791 1.00 84.94 304 GLN A C 1
ATOM 2213 O O . GLN A 1 304 ? -11.312 14.040 -1.855 1.00 84.94 304 GLN A O 1
ATOM 2218 N N . LEU A 1 305 ? -9.384 15.140 -2.225 1.00 83.31 305 LEU A N 1
ATOM 2219 C CA . LEU A 1 305 ? -10.013 16.261 -2.929 1.00 83.31 305 LEU A CA 1
ATOM 2220 C C . LEU A 1 305 ? -10.499 15.810 -4.311 1.00 83.31 305 LEU A C 1
ATOM 2222 O O . LEU A 1 305 ? -9.776 15.120 -5.031 1.00 83.31 305 LEU A O 1
ATOM 2226 N N . ALA A 1 306 ? -11.695 16.245 -4.708 1.00 80.81 306 ALA A N 1
ATOM 2227 C CA . ALA A 1 306 ? -12.277 15.892 -6.005 1.00 80.81 306 ALA A CA 1
ATOM 2228 C C . ALA A 1 306 ? -11.473 16.450 -7.191 1.00 80.81 306 ALA A C 1
ATOM 2230 O O . ALA A 1 306 ? -11.431 15.849 -8.257 1.00 80.81 306 ALA A O 1
ATOM 2231 N N . THR A 1 307 ? -10.783 17.575 -6.996 1.00 73.25 307 THR A N 1
ATOM 2232 C CA . THR A 1 307 ? -9.972 18.253 -8.020 1.00 73.25 307 THR A CA 1
ATOM 2233 C C . THR A 1 307 ? -8.570 17.670 -8.192 1.00 73.25 307 THR A C 1
ATOM 2235 O O . THR A 1 307 ? -7.768 18.217 -8.941 1.00 73.25 307 THR A O 1
ATOM 2238 N N . ALA A 1 308 ? -8.233 16.610 -7.462 1.00 63.31 308 ALA A N 1
ATOM 2239 C CA . ALA A 1 308 ? -6.872 16.096 -7.391 1.00 63.31 308 ALA A CA 1
ATOM 2240 C C . ALA A 1 308 ? -6.428 15.256 -8.595 1.00 63.31 308 ALA A C 1
ATOM 2242 O O . ALA A 1 308 ? -5.237 14.994 -8.761 1.00 63.31 308 ALA A O 1
ATOM 2243 N N . ALA A 1 309 ? -7.354 14.785 -9.425 1.00 64.94 309 ALA A N 1
ATOM 2244 C CA . ALA A 1 309 ? -7.018 14.018 -10.616 1.00 64.94 309 ALA A CA 1
ATOM 2245 C C . ALA A 1 309 ? -8.026 14.268 -11.734 1.00 64.94 309 ALA A C 1
ATOM 2247 O O . ALA A 1 309 ? -9.137 14.743 -11.494 1.00 64.94 309 ALA A O 1
ATOM 2248 N N . GLU A 1 310 ? -7.623 13.933 -12.958 1.00 70.69 310 GLU A N 1
ATOM 2249 C CA . GLU A 1 310 ? -8.524 13.961 -14.102 1.00 70.69 310 GLU A CA 1
ATOM 2250 C C . GLU A 1 310 ? -9.615 12.884 -13.954 1.00 70.69 310 GLU A C 1
ATOM 2252 O O . GLU A 1 310 ? -9.312 11.761 -13.529 1.00 70.69 310 GLU A O 1
ATOM 2257 N N . PRO A 1 311 ? -10.875 13.186 -14.315 1.00 75.19 311 PRO A N 1
ATOM 2258 C CA . PRO A 1 311 ? -11.947 12.197 -14.312 1.00 75.19 311 PRO A CA 1
ATOM 2259 C C . PRO A 1 311 ? -11.615 10.985 -15.189 1.00 75.19 311 PRO A C 1
ATOM 2261 O O . PRO A 1 311 ? -11.087 11.129 -16.292 1.00 75.19 311 PRO A O 1
ATOM 2264 N N . GLY A 1 312 ? -11.967 9.789 -14.725 1.00 76.88 312 GLY A N 1
ATOM 2265 C CA . GLY A 1 312 ? -11.675 8.523 -15.395 1.00 76.88 312 GLY A CA 1
ATOM 2266 C C . GLY A 1 312 ? -10.298 7.941 -15.067 1.00 76.88 312 GLY A C 1
ATOM 2267 O O . GLY A 1 312 ? -9.941 6.898 -15.617 1.00 76.88 312 GLY A O 1
ATOM 2268 N N . THR A 1 313 ? -9.531 8.576 -14.177 1.00 78.25 313 THR A N 1
ATOM 2269 C CA . THR A 1 313 ? -8.255 8.038 -13.692 1.00 78.25 313 THR A CA 1
ATOM 2270 C C . THR A 1 313 ? -8.442 7.224 -12.414 1.00 78.25 313 THR A C 1
ATOM 2272 O O . THR A 1 313 ? -9.283 7.527 -11.566 1.00 78.25 313 THR A O 1
ATOM 2275 N N . VAL A 1 314 ? -7.631 6.174 -12.268 1.00 80.06 314 VAL A N 1
ATOM 2276 C CA . VAL A 1 314 ? -7.538 5.402 -11.026 1.00 80.06 314 VAL A CA 1
ATOM 2277 C C . VAL A 1 314 ? -6.184 5.678 -10.390 1.00 80.06 314 VAL A C 1
ATOM 2279 O O . VAL A 1 314 ? -5.146 5.403 -10.991 1.00 80.06 314 VAL A O 1
ATOM 2282 N N . LYS A 1 315 ? -6.197 6.210 -9.169 1.00 79.75 315 LYS A N 1
ATOM 2283 C CA . LYS A 1 315 ? -5.002 6.398 -8.344 1.00 79.75 315 LYS A CA 1
ATOM 2284 C C . LYS A 1 315 ? -4.956 5.329 -7.269 1.00 79.75 315 LYS A C 1
ATOM 2286 O O . LYS A 1 315 ? -5.903 5.153 -6.512 1.00 79.75 315 LYS A O 1
ATOM 2291 N N . THR A 1 316 ? -3.843 4.620 -7.175 1.00 78.31 316 THR A N 1
ATOM 2292 C CA . THR A 1 316 ? -3.630 3.651 -6.101 1.00 78.31 316 THR A CA 1
ATOM 2293 C C . THR A 1 316 ? -2.926 4.341 -4.947 1.00 78.31 316 THR A C 1
ATOM 2295 O O . THR A 1 316 ? -1.842 4.887 -5.126 1.00 78.31 316 THR A O 1
ATOM 2298 N N . ARG A 1 317 ? -3.515 4.305 -3.755 1.00 81.06 317 ARG A N 1
ATOM 2299 C CA . ARG A 1 317 ? -2.936 4.882 -2.547 1.00 81.06 317 ARG A CA 1
ATOM 2300 C C . ARG A 1 317 ? -2.671 3.807 -1.512 1.00 81.06 317 ARG A C 1
ATOM 2302 O O . ARG A 1 317 ? -3.596 3.246 -0.929 1.00 81.06 317 ARG A O 1
ATOM 2309 N N . ARG A 1 318 ? -1.396 3.524 -1.274 1.00 81.94 318 ARG A N 1
ATOM 2310 C CA . ARG A 1 318 ? -0.954 2.633 -0.204 1.00 81.94 318 ARG A CA 1
ATOM 2311 C C . ARG A 1 318 ? -0.747 3.436 1.071 1.00 81.94 318 ARG A C 1
ATOM 2313 O O . ARG A 1 318 ? -0.093 4.471 1.047 1.00 81.94 318 ARG A O 1
ATOM 2320 N N . VAL A 1 319 ? -1.261 2.910 2.172 1.00 84.00 319 VAL A N 1
ATOM 2321 C CA . VAL A 1 319 ? -1.080 3.410 3.532 1.00 84.00 319 VAL A CA 1
ATOM 2322 C C . VAL A 1 319 ? -0.374 2.324 4.324 1.00 84.00 319 VAL A C 1
ATOM 2324 O O . VAL A 1 319 ? -0.847 1.188 4.369 1.00 84.00 319 VAL A O 1
ATOM 2327 N N . THR A 1 320 ? 0.753 2.653 4.939 1.00 84.69 320 THR A N 1
ATOM 2328 C CA . THR A 1 320 ? 1.484 1.758 5.841 1.00 84.69 320 THR A CA 1
ATOM 2329 C C . THR A 1 320 ? 1.658 2.454 7.172 1.00 84.69 320 THR A C 1
ATOM 2331 O O . THR A 1 320 ? 1.964 3.640 7.207 1.00 84.69 320 THR A O 1
ATOM 2334 N N . CYS A 1 321 ? 1.455 1.741 8.275 1.00 86.06 321 CYS A N 1
ATOM 2335 C CA . CYS A 1 321 ? 1.633 2.327 9.595 1.00 86.06 321 CYS A CA 1
ATOM 2336 C C . CYS A 1 321 ? 2.553 1.482 10.470 1.00 86.06 321 CYS A C 1
ATOM 2338 O O . CYS A 1 321 ? 2.528 0.247 10.437 1.00 86.06 321 CYS A O 1
ATOM 2340 N N . THR A 1 322 ? 3.344 2.171 11.287 1.00 88.81 322 THR A N 1
ATOM 2341 C CA . THR A 1 322 ? 4.315 1.592 12.214 1.00 88.81 322 THR A CA 1
ATOM 2342 C C . THR A 1 322 ? 4.120 2.156 13.618 1.00 88.81 322 THR A C 1
ATOM 2344 O O . THR A 1 322 ? 3.694 3.297 13.782 1.00 88.81 322 THR A O 1
ATOM 2347 N N . GLN A 1 323 ? 4.449 1.381 14.648 1.00 87.44 323 GLN A N 1
ATOM 2348 C CA . GLN A 1 323 ? 4.562 1.879 16.019 1.00 87.44 323 GLN A CA 1
ATOM 2349 C C . GLN A 1 323 ? 5.923 1.455 16.564 1.00 87.44 323 GLN A C 1
ATOM 2351 O O . GLN A 1 323 ? 6.259 0.274 16.543 1.00 87.44 323 GLN A O 1
ATOM 2356 N N . GLN A 1 324 ? 6.725 2.425 17.019 1.00 87.38 324 GLN A N 1
ATOM 2357 C CA . GLN A 1 324 ? 8.113 2.192 17.456 1.00 87.38 324 GLN A CA 1
ATOM 2358 C C . GLN A 1 324 ? 8.983 1.518 16.375 1.00 87.38 324 GLN A C 1
ATOM 2360 O O . GLN A 1 324 ? 9.828 0.681 16.676 1.00 87.38 324 GLN A O 1
ATOM 2365 N N . GLY A 1 325 ? 8.747 1.855 15.102 1.00 82.94 325 GLY A N 1
ATOM 2366 C CA . GLY A 1 325 ? 9.454 1.275 13.956 1.00 82.94 325 GLY A CA 1
ATOM 2367 C C . GLY A 1 325 ? 9.007 -0.140 13.569 1.00 82.94 325 GLY A C 1
ATOM 2368 O O . GLY A 1 325 ? 9.391 -0.619 12.506 1.00 82.94 325 GLY A O 1
ATOM 2369 N N . ALA A 1 326 ? 8.167 -0.803 14.370 1.00 87.06 326 ALA A N 1
ATOM 2370 C CA . ALA A 1 326 ? 7.583 -2.091 14.010 1.00 87.06 326 ALA A CA 1
ATOM 2371 C C . ALA A 1 326 ? 6.346 -1.889 13.115 1.00 87.06 326 ALA A C 1
ATOM 2373 O O . ALA A 1 326 ? 5.514 -1.030 13.428 1.00 87.06 326 ALA A O 1
ATOM 2374 N N . PRO A 1 327 ? 6.181 -2.661 12.027 1.00 87.31 327 PRO A N 1
ATOM 2375 C CA . PRO A 1 327 ? 5.023 -2.541 11.152 1.00 87.31 327 PRO A CA 1
ATOM 2376 C C . PRO A 1 327 ? 3.762 -3.082 11.831 1.00 87.31 327 PRO A C 1
ATOM 2378 O O . PRO A 1 327 ? 3.784 -4.125 12.485 1.00 87.31 327 PRO A O 1
ATOM 2381 N N . VAL A 1 328 ? 2.662 -2.343 11.683 1.00 89.38 328 VAL A N 1
ATOM 2382 C CA . VAL A 1 328 ? 1.393 -2.602 12.382 1.00 89.38 328 VAL A CA 1
ATOM 2383 C C . VAL A 1 328 ? 0.285 -2.962 11.404 1.00 89.38 328 VAL A C 1
ATOM 2385 O O . VAL A 1 328 ? -0.441 -3.927 11.635 1.00 89.38 328 VAL A O 1
ATOM 2388 N N . LEU A 1 329 ? 0.151 -2.201 10.318 1.00 89.94 329 LEU A N 1
ATOM 2389 C CA . LEU A 1 329 ? -0.835 -2.460 9.275 1.00 89.94 329 LEU A CA 1
ATOM 2390 C C . LEU A 1 329 ? -0.382 -1.895 7.934 1.00 89.94 329 LEU A C 1
ATOM 2392 O O . LEU A 1 329 ? 0.400 -0.943 7.872 1.00 89.94 329 LEU A O 1
ATOM 2396 N N . GLU A 1 330 ? -0.964 -2.437 6.873 1.00 87.88 330 GLU A N 1
ATOM 2397 C CA . GLU A 1 330 ? -0.941 -1.838 5.547 1.00 87.88 330 GLU A CA 1
ATOM 2398 C C . GLU A 1 330 ? -2.312 -1.953 4.875 1.00 87.88 330 GLU A C 1
ATOM 2400 O O . GLU A 1 330 ? -3.097 -2.858 5.155 1.00 87.88 330 GLU A O 1
ATOM 2405 N N . THR A 1 331 ? -2.643 -1.014 3.999 1.00 88.44 331 THR A N 1
ATOM 2406 C CA . THR A 1 331 ? -3.853 -1.056 3.170 1.00 88.44 331 THR A CA 1
ATOM 2407 C C . THR A 1 331 ? -3.599 -0.314 1.869 1.00 88.44 331 THR A C 1
ATOM 2409 O O . THR A 1 331 ? -2.823 0.635 1.828 1.00 88.44 331 THR A O 1
ATOM 2412 N N . VAL A 1 332 ? -4.240 -0.755 0.791 1.00 87.00 332 VAL A N 1
ATOM 2413 C CA . VAL A 1 332 ? -4.146 -0.121 -0.522 1.00 87.00 332 VAL A CA 1
ATOM 2414 C C . VAL A 1 332 ? -5.551 0.248 -0.979 1.00 87.00 332 VAL A C 1
ATOM 2416 O O . VAL A 1 332 ? -6.399 -0.629 -1.091 1.00 87.00 332 VAL A O 1
ATOM 2419 N N . PHE A 1 333 ? -5.789 1.531 -1.228 1.00 88.31 333 PHE A N 1
ATOM 2420 C CA . PHE A 1 333 ? -7.034 2.053 -1.782 1.00 88.31 333 PHE A CA 1
ATOM 2421 C C . PHE A 1 333 ? -6.877 2.309 -3.280 1.00 88.31 333 PHE A C 1
ATOM 2423 O O . PHE A 1 333 ? -5.862 2.852 -3.709 1.00 88.31 333 PHE A O 1
ATOM 2430 N N . ALA A 1 334 ? -7.887 1.969 -4.071 1.00 88.81 334 ALA A N 1
ATOM 2431 C CA . ALA A 1 334 ? -8.019 2.384 -5.460 1.00 88.81 334 ALA A CA 1
ATOM 2432 C C . ALA A 1 334 ? -9.012 3.552 -5.527 1.00 88.81 334 ALA A C 1
ATOM 2434 O O . ALA A 1 334 ? -10.218 3.362 -5.389 1.00 88.81 334 ALA A O 1
ATOM 2435 N N . LEU A 1 335 ? -8.499 4.766 -5.703 1.00 86.94 335 LEU A N 1
ATOM 2436 C CA . LEU A 1 335 ? -9.267 6.003 -5.799 1.00 86.94 335 LEU A CA 1
ATOM 2437 C C . LEU A 1 335 ? -9.696 6.216 -7.255 1.00 86.94 335 LEU A C 1
ATOM 2439 O O . LEU A 1 335 ? -8.852 6.381 -8.132 1.00 86.94 335 LEU A O 1
ATOM 2443 N N . GLN A 1 336 ? -10.999 6.181 -7.509 1.00 90.00 336 GLN A N 1
ATOM 2444 C CA . GLN A 1 336 ? -11.608 6.289 -8.835 1.00 90.00 336 GLN A CA 1
ATOM 2445 C C . GLN A 1 336 ? -12.190 7.696 -9.004 1.00 90.00 336 GLN A C 1
ATOM 2447 O O . GLN A 1 336 ? -13.204 8.004 -8.372 1.00 90.00 336 GLN A O 1
ATOM 2452 N N . HIS A 1 337 ? -11.532 8.536 -9.806 1.00 81.69 337 HIS A N 1
ATOM 2453 C CA . HIS A 1 337 ? -11.926 9.926 -10.072 1.00 81.69 337 HIS A CA 1
ATOM 2454 C C . HIS A 1 337 ? -12.879 10.053 -11.265 1.00 81.69 337 HIS A C 1
ATOM 2456 O O . HIS A 1 337 ? -12.817 9.202 -12.181 1.00 81.69 337 HIS A O 1
#

Sequence (337 aa):
GCPASCAIGVSYECMGASQLRRIEAFTCGTHHGCREHDDCLDNCLLNNPESRDCQPQCDAQVMDKYGFDKATPWLLGKGPYDGEITFEYTRQAPAGPEPAYRCPPGSSRQCEGDVPCVGPNGQAVDAIFDSYPGVGGAMQVSGLRAGPLCDGEERVCEQSLAIRVAGEDSCAGGPCTRFGLEFDYRNASAGTPLECKTSTRGGDGDFIGDLIKLGGDAIAERNEATGGPAEDDGMGQLLGLFGKVIASADSPEDLQISMTTLDEQGNPDESKRVGSTVGDAPPPIPHSVAVPAASGRLVIPMYQLATAAEPGTVKTRRVTCTQQGAPVLETVFALQH

pLDDT: mean 71.11, std 19.86, range [31.19, 94.12]